Protein AF-A0A356K4F4-F1 (afdb_monomer_lite)

Foldseek 3Di:
DDDDPCVVVVVVVVVVVVVVVVVVVVVVVVVVVQVLLWKWKAKPVGWIWTDRHLAIDTCSVVVVVQAQDWFFKDAQQDTPGIWGWDADPVVSDIWTADPVRDTDDGDAMMMTMDHDKDFGNWDKDADDPVNVVLQCVLVVPDDDPVFWPDKIKTWDPQAQPPDIKIWMWTWGDDDQWTKIWIWIDDPSHIDTPDIDIGSDLQADKYWDWRTWMDSRPPNHIKTWIKIDGPPPLDIDIWIWHDDPHDIDTNDDDDSD

pLDDT: mean 86.45, std 9.53, range [45.06, 97.62]

Secondary structure (DSSP, 8-state):
-----THHHHHHHHHHHHHHHHHHHHHHHHHHHHHHTEEEEEETTTEEEEEETTEEEE-GGGGGGTTTEEEEEEETTEEEEEEEEEEETTTTEEEEE-TTSPEEP-SS-EEEEESS-EEEPPPEEEPPHHHHHHHHHHHT----GGGEEEEEEEEE-SSSSS--EEEEEEEEEETTEEEEEEEEEETTEEEEEEEEEESSGGG-EEEEEEEEEESSSSS--EEEEEEEEGGGS-EEEEEEEEETTEEEESS-----

Structure (mmCIF, N/CA/C/O backbone):
data_AF-A0A356K4F4-F1
#
_entry.id   AF-A0A356K4F4-F1
#
loop_
_atom_site.group_PDB
_atom_site.id
_atom_site.type_symbol
_atom_site.label_atom_id
_atom_site.label_alt_id
_atom_site.label_comp_id
_atom_site.label_asym_id
_atom_site.label_entity_id
_atom_site.label_seq_id
_atom_site.pdbx_PDB_ins_code
_atom_site.Cartn_x
_atom_site.Cartn_y
_atom_site.Cartn_z
_atom_site.occupancy
_atom_site.B_iso_or_equiv
_atom_site.auth_seq_id
_atom_site.auth_comp_id
_atom_site.auth_asym_id
_atom_site.auth_atom_id
_atom_site.pdbx_PDB_model_num
ATOM 1 N N . MET A 1 1 ? 8.637 -37.267 -67.640 1.00 45.06 1 MET A N 1
ATOM 2 C CA . MET A 1 1 ? 9.012 -36.617 -66.366 1.00 45.06 1 MET A CA 1
ATOM 3 C C . MET A 1 1 ? 8.304 -35.275 -66.302 1.00 45.06 1 MET A C 1
ATOM 5 O O . MET A 1 1 ? 8.704 -34.361 -67.013 1.00 45.06 1 MET A O 1
ATOM 9 N N . GLU A 1 2 ? 7.214 -35.174 -65.542 1.00 50.19 2 GLU A N 1
ATOM 10 C CA . GLU A 1 2 ? 6.549 -33.888 -65.304 1.00 50.19 2 GLU A CA 1
ATOM 11 C C . GLU A 1 2 ? 7.479 -32.969 -64.504 1.00 50.19 2 GLU A C 1
ATOM 13 O O . GLU A 1 2 ? 7.968 -33.335 -63.434 1.00 50.19 2 GLU A O 1
ATOM 18 N N . LYS A 1 3 ? 7.746 -31.766 -65.026 1.00 56.78 3 LYS A N 1
ATOM 19 C CA . LYS A 1 3 ? 8.399 -30.699 -64.262 1.00 56.78 3 LYS A CA 1
ATOM 20 C C . LYS A 1 3 ? 7.424 -30.256 -63.171 1.00 56.78 3 LYS A C 1
ATOM 22 O O . LYS A 1 3 ? 6.482 -29.524 -63.466 1.00 56.78 3 LYS A O 1
ATOM 27 N N . LYS A 1 4 ? 7.648 -30.689 -61.926 1.00 60.25 4 LYS A N 1
ATOM 28 C CA . LYS A 1 4 ? 6.954 -30.134 -60.756 1.00 60.25 4 LYS A CA 1
ATOM 29 C C . LYS A 1 4 ? 7.071 -28.607 -60.799 1.00 60.25 4 LYS A C 1
ATOM 31 O O . LYS A 1 4 ? 8.169 -28.054 -60.872 1.00 60.25 4 LYS A O 1
ATOM 36 N N . ASN A 1 5 ? 5.930 -27.926 -60.833 1.00 61.59 5 ASN A N 1
ATOM 37 C CA . ASN A 1 5 ? 5.875 -26.473 -60.874 1.00 61.59 5 ASN A CA 1
ATOM 38 C C . ASN A 1 5 ? 6.096 -25.927 -59.456 1.00 61.59 5 ASN A C 1
ATOM 40 O O . ASN A 1 5 ? 5.153 -25.542 -58.769 1.00 61.59 5 ASN A O 1
ATOM 44 N N . ASN A 1 6 ? 7.360 -25.894 -59.025 1.00 67.62 6 ASN A N 1
ATOM 45 C CA . ASN A 1 6 ? 7.781 -25.454 -57.688 1.00 67.62 6 ASN A CA 1
ATOM 46 C C . ASN A 1 6 ? 7.456 -23.974 -57.400 1.00 67.62 6 ASN A C 1
ATOM 48 O O . ASN A 1 6 ? 7.715 -23.496 -56.301 1.00 67.62 6 ASN A O 1
ATOM 52 N N . LYS A 1 7 ? 6.892 -23.218 -58.359 1.00 74.81 7 LYS A N 1
ATOM 53 C CA . LYS A 1 7 ? 6.464 -21.825 -58.152 1.00 74.81 7 LYS A CA 1
ATOM 54 C C . LYS A 1 7 ? 5.506 -21.693 -56.971 1.00 74.81 7 LYS A C 1
ATOM 56 O O . LYS A 1 7 ? 5.669 -20.774 -56.185 1.00 74.81 7 LYS A O 1
ATOM 61 N N . PHE A 1 8 ? 4.555 -22.616 -56.825 1.00 76.62 8 PHE A N 1
ATOM 62 C CA . PHE A 1 8 ? 3.601 -22.585 -55.714 1.00 76.62 8 PHE A CA 1
ATOM 63 C C . PHE A 1 8 ? 4.295 -22.784 -54.356 1.00 76.62 8 PHE A C 1
ATOM 65 O O . PHE A 1 8 ? 4.073 -22.012 -53.428 1.00 76.62 8 PHE A O 1
ATOM 72 N N . GLU A 1 9 ? 5.201 -23.761 -54.267 1.00 80.38 9 GLU A N 1
ATOM 73 C CA . GLU A 1 9 ? 5.984 -24.062 -53.060 1.00 80.38 9 GLU A CA 1
ATOM 74 C C . GLU A 1 9 ? 6.917 -22.894 -52.693 1.00 80.38 9 GLU A C 1
ATOM 76 O O . GLU A 1 9 ? 6.961 -22.473 -51.539 1.00 80.38 9 GLU A O 1
ATOM 81 N N . VAL A 1 10 ? 7.599 -22.304 -53.682 1.00 81.56 10 VAL A N 1
ATOM 82 C CA . VAL A 1 10 ? 8.468 -21.129 -53.496 1.00 81.56 10 VAL A CA 1
ATOM 83 C C . VAL A 1 10 ? 7.665 -19.905 -53.048 1.00 81.56 10 VAL A C 1
ATOM 85 O O . VAL A 1 10 ? 8.100 -19.190 -52.147 1.00 81.56 10 VAL A O 1
ATOM 88 N N . THR A 1 11 ? 6.481 -19.669 -53.621 1.00 85.88 11 THR A N 1
ATOM 89 C CA . THR A 1 11 ? 5.596 -18.575 -53.193 1.00 85.88 11 THR A CA 1
ATOM 90 C C . THR A 1 11 ?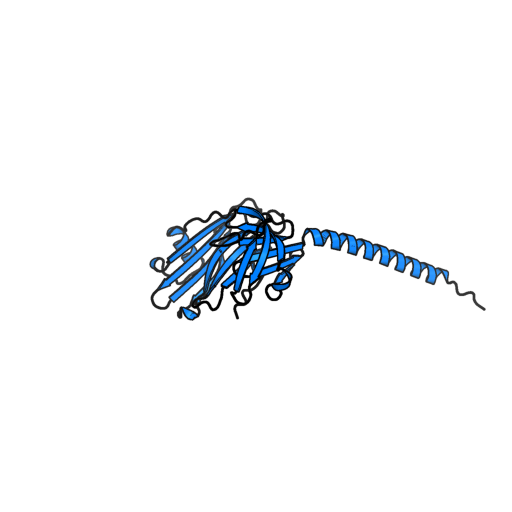 5.113 -18.772 -51.756 1.00 85.88 11 THR A C 1
ATOM 92 O O . THR A 1 11 ? 5.128 -17.812 -50.990 1.00 85.88 11 THR A O 1
ATOM 95 N N . ILE A 1 12 ? 4.754 -19.996 -51.352 1.00 87.25 12 ILE A N 1
ATOM 96 C CA . ILE A 1 12 ? 4.376 -20.294 -49.961 1.00 87.25 12 ILE A CA 1
ATOM 97 C C . ILE A 1 12 ? 5.544 -20.039 -49.008 1.00 87.25 12 ILE A C 1
ATOM 99 O O . ILE A 1 12 ? 5.355 -19.373 -47.993 1.00 87.25 12 ILE A O 1
ATOM 103 N N . ILE A 1 13 ? 6.751 -20.511 -49.336 1.00 89.00 13 ILE A N 1
ATOM 104 C CA . ILE A 1 13 ? 7.949 -20.276 -48.514 1.00 89.00 13 ILE A CA 1
ATOM 105 C C . ILE A 1 13 ? 8.186 -18.771 -48.341 1.00 89.00 13 ILE A C 1
ATOM 107 O O . ILE A 1 13 ? 8.429 -18.310 -47.227 1.00 89.00 13 ILE A O 1
ATOM 111 N N . PHE A 1 14 ? 8.053 -17.993 -49.417 1.00 90.56 14 PHE A N 1
ATOM 112 C CA . PHE A 1 14 ? 8.210 -16.542 -49.356 1.00 90.56 14 PHE A CA 1
ATOM 113 C C . PHE A 1 14 ? 7.144 -15.880 -48.470 1.00 90.56 14 PHE A C 1
ATOM 115 O O . PHE A 1 14 ? 7.480 -15.036 -47.644 1.00 90.56 14 PHE A O 1
ATOM 122 N N . ILE A 1 15 ? 5.876 -16.297 -48.576 1.00 90.81 15 ILE A N 1
ATOM 123 C CA . ILE A 1 15 ? 4.785 -15.800 -47.719 1.00 90.81 15 ILE A CA 1
ATOM 124 C C . ILE A 1 15 ? 5.055 -16.119 -46.246 1.00 90.81 15 ILE A C 1
ATOM 126 O O . ILE A 1 15 ? 4.898 -15.239 -45.403 1.00 90.81 15 ILE A O 1
ATOM 130 N N . VAL A 1 16 ? 5.492 -17.342 -45.929 1.00 92.69 16 VAL A N 1
ATOM 131 C CA . VAL A 1 16 ? 5.808 -17.745 -44.550 1.00 92.69 16 VAL A CA 1
ATOM 132 C C . VAL A 1 16 ? 6.961 -16.911 -43.997 1.00 92.69 16 VAL A C 1
ATOM 134 O O . VAL A 1 16 ? 6.842 -16.387 -42.895 1.00 92.69 16 VAL A O 1
ATOM 137 N N . ILE A 1 17 ? 8.036 -16.716 -44.767 1.00 93.62 17 ILE A N 1
ATOM 138 C CA . ILE A 1 17 ? 9.179 -15.891 -44.346 1.00 93.62 17 ILE A CA 1
ATOM 139 C C . ILE A 1 17 ? 8.742 -14.444 -44.099 1.00 93.62 17 ILE A C 1
ATOM 141 O O . ILE A 1 17 ? 9.053 -13.882 -43.049 1.00 93.62 17 ILE A O 1
ATOM 145 N N . VAL A 1 18 ? 7.991 -13.844 -45.027 1.00 93.69 18 VAL A N 1
ATOM 146 C CA . VAL A 1 18 ? 7.495 -12.468 -44.883 1.00 93.69 18 VAL A CA 1
ATOM 147 C C . VAL A 1 18 ? 6.573 -12.347 -43.667 1.00 93.69 18 VAL A C 1
ATOM 149 O O . VAL A 1 18 ? 6.735 -11.423 -42.872 1.00 93.69 18 VAL A O 1
ATOM 152 N N . PHE A 1 19 ? 5.660 -13.299 -43.463 1.00 94.12 19 PHE A N 1
ATOM 153 C CA . PHE A 1 19 ? 4.786 -13.328 -42.291 1.00 94.12 19 PHE A CA 1
ATOM 154 C C . PHE A 1 19 ? 5.583 -13.464 -40.987 1.00 94.12 19 PHE A C 1
ATOM 156 O O . PHE A 1 19 ? 5.336 -12.714 -40.045 1.00 94.12 19 PHE A O 1
ATOM 163 N N . SER A 1 20 ? 6.582 -14.350 -40.930 1.00 93.75 20 SER A N 1
ATOM 164 C CA . SER A 1 20 ? 7.460 -14.497 -39.764 1.00 93.75 20 SER A CA 1
ATOM 165 C C . SER A 1 20 ? 8.236 -13.215 -39.455 1.00 93.75 20 SER A C 1
ATOM 167 O O . SER A 1 20 ? 8.333 -12.844 -38.287 1.00 93.75 20 SER A O 1
ATOM 169 N N . ILE A 1 21 ? 8.737 -12.505 -40.474 1.00 94.44 21 ILE A N 1
ATOM 170 C CA . ILE A 1 21 ? 9.421 -11.213 -40.296 1.00 94.44 21 ILE A CA 1
ATOM 171 C C . ILE A 1 21 ? 8.454 -10.161 -39.740 1.00 94.44 21 ILE A C 1
ATOM 173 O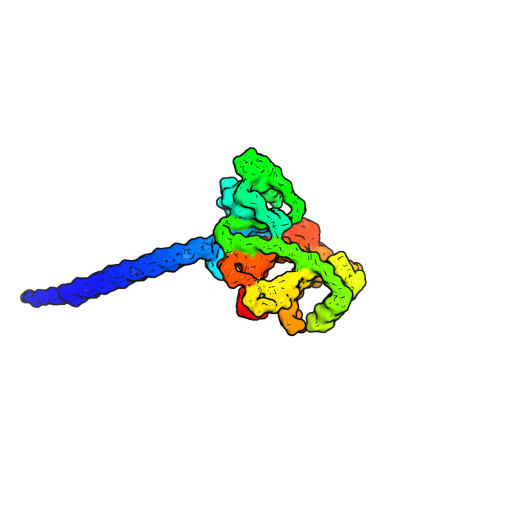 O . ILE A 1 21 ? 8.805 -9.458 -38.794 1.00 94.44 21 ILE A O 1
ATOM 177 N N . ILE A 1 22 ? 7.230 -10.075 -40.276 1.00 93.62 22 ILE A N 1
ATOM 178 C CA . ILE A 1 22 ? 6.201 -9.146 -39.782 1.00 93.62 22 ILE A CA 1
ATOM 179 C C . ILE A 1 22 ? 5.850 -9.462 -38.325 1.00 93.62 22 ILE A C 1
ATOM 181 O O . ILE A 1 22 ? 5.846 -8.562 -37.487 1.00 93.62 22 ILE A O 1
ATOM 185 N N . MET A 1 23 ? 5.606 -10.733 -37.999 1.00 93.06 23 MET A N 1
ATOM 186 C CA . MET A 1 23 ? 5.283 -11.161 -36.636 1.00 93.06 23 MET A CA 1
ATOM 187 C C . MET A 1 23 ? 6.429 -10.889 -35.660 1.00 93.06 23 MET A C 1
ATOM 189 O O . MET A 1 23 ? 6.183 -10.434 -34.545 1.00 93.06 23 MET A O 1
ATOM 193 N N . TYR A 1 24 ? 7.677 -11.111 -36.077 1.00 92.94 24 TYR A N 1
ATOM 194 C CA . TYR A 1 24 ? 8.848 -10.795 -35.263 1.00 92.94 24 TYR A CA 1
ATOM 195 C C . TYR A 1 24 ? 9.009 -9.283 -35.053 1.00 92.94 24 TYR A C 1
ATOM 197 O O . TYR A 1 24 ? 9.253 -8.839 -33.932 1.00 92.94 24 TYR A O 1
ATOM 205 N N . GLY A 1 25 ? 8.798 -8.477 -36.098 1.00 90.62 25 GLY A N 1
ATOM 206 C CA . GLY A 1 25 ? 8.791 -7.017 -35.995 1.00 90.62 25 GLY A CA 1
ATOM 207 C C . GLY A 1 25 ? 7.715 -6.507 -35.032 1.00 90.62 25 GLY A C 1
ATOM 208 O O . GLY A 1 25 ? 8.014 -5.709 -34.145 1.00 90.62 25 GLY A O 1
ATOM 209 N N . LEU A 1 26 ? 6.485 -7.023 -35.142 1.00 90.00 26 LEU A N 1
ATOM 210 C CA . LEU A 1 26 ? 5.397 -6.720 -34.207 1.00 90.00 26 LEU A CA 1
ATOM 211 C C . LEU A 1 26 ? 5.759 -7.124 -32.775 1.00 90.00 26 LEU A C 1
ATOM 213 O O . LEU A 1 26 ? 5.557 -6.335 -31.857 1.00 90.00 26 LEU A O 1
ATOM 217 N N . TYR A 1 27 ? 6.338 -8.311 -32.584 1.00 88.56 27 TYR A N 1
ATOM 218 C CA . TYR A 1 27 ? 6.803 -8.769 -31.276 1.00 88.56 27 TYR A CA 1
ATOM 219 C C . TYR A 1 27 ? 7.829 -7.809 -30.660 1.00 88.56 27 TYR A C 1
ATOM 221 O O . TYR A 1 27 ? 7.699 -7.457 -29.490 1.00 88.56 27 TYR A O 1
ATOM 229 N N . LEU A 1 28 ? 8.814 -7.337 -31.433 1.00 87.38 28 LEU A N 1
ATOM 230 C CA . LEU A 1 28 ? 9.817 -6.388 -30.942 1.00 87.38 28 LEU A CA 1
ATOM 231 C C . LEU A 1 28 ? 9.201 -5.043 -30.539 1.00 87.38 28 LEU A C 1
ATOM 233 O O . LEU A 1 28 ? 9.510 -4.538 -29.460 1.00 87.38 28 LEU A O 1
ATOM 237 N N . VAL A 1 29 ? 8.306 -4.491 -31.366 1.00 85.19 29 VAL A N 1
ATOM 238 C CA . VAL A 1 29 ? 7.601 -3.231 -31.066 1.00 85.19 29 VAL A CA 1
ATOM 239 C C . VAL A 1 29 ? 6.764 -3.369 -29.798 1.00 85.19 29 VAL A C 1
ATOM 241 O O . VAL A 1 29 ? 6.814 -2.513 -28.917 1.00 85.19 29 VAL A O 1
ATOM 244 N N . VAL A 1 30 ? 6.022 -4.470 -29.682 1.00 80.75 30 VAL A N 1
ATOM 245 C CA . VAL A 1 30 ? 5.204 -4.776 -28.508 1.00 80.75 30 VAL A CA 1
ATOM 246 C C . VAL A 1 30 ? 6.081 -4.941 -27.264 1.00 80.75 30 VAL A C 1
ATOM 248 O O . VAL A 1 30 ? 5.756 -4.392 -26.216 1.00 80.75 30 VAL A O 1
ATOM 251 N N . ASN A 1 31 ? 7.214 -5.635 -27.366 1.00 78.12 31 ASN A N 1
ATOM 252 C CA . ASN A 1 31 ? 8.132 -5.839 -26.249 1.00 78.12 31 ASN A CA 1
ATOM 253 C C . ASN A 1 31 ? 8.758 -4.523 -25.756 1.00 78.12 31 ASN A C 1
ATOM 255 O O . ASN A 1 31 ? 8.788 -4.285 -24.551 1.00 78.12 31 ASN A O 1
ATOM 259 N N . GLU A 1 32 ? 9.209 -3.647 -26.658 1.00 77.56 32 GLU A N 1
ATOM 260 C CA . GLU A 1 32 ? 9.708 -2.318 -26.270 1.00 77.56 32 GLU A CA 1
ATOM 261 C C . GLU A 1 32 ? 8.610 -1.433 -25.680 1.00 77.56 32 GLU A C 1
ATOM 263 O O . GLU A 1 32 ? 8.827 -0.755 -24.675 1.00 77.56 32 GLU A O 1
ATOM 268 N N . TYR A 1 33 ? 7.397 -1.500 -26.234 1.00 73.81 33 TYR A N 1
ATOM 269 C CA . TYR A 1 33 ? 6.243 -0.843 -25.632 1.00 73.81 33 TYR A CA 1
ATOM 270 C C . TYR A 1 33 ? 6.025 -1.338 -24.195 1.00 73.81 33 TYR A C 1
ATOM 272 O O . TYR A 1 33 ? 5.913 -0.521 -23.289 1.00 73.81 33 TYR A O 1
ATOM 280 N N . TYR A 1 34 ? 6.046 -2.653 -23.950 1.00 70.31 34 TYR A N 1
ATOM 281 C CA . TYR A 1 34 ? 5.870 -3.216 -22.608 1.00 70.31 34 TYR A CA 1
ATOM 282 C C . TYR A 1 34 ? 7.002 -2.878 -21.635 1.00 70.31 34 TYR A C 1
ATOM 284 O O . TYR A 1 34 ? 6.709 -2.686 -20.457 1.00 70.31 34 TYR A O 1
ATOM 292 N N . LYS A 1 35 ? 8.257 -2.755 -22.090 1.00 69.44 35 LYS A N 1
ATOM 293 C CA . LYS A 1 35 ? 9.374 -2.321 -21.230 1.00 69.44 35 LYS A CA 1
ATOM 294 C C . LYS A 1 35 ? 9.146 -0.934 -20.639 1.00 69.44 35 LYS A C 1
ATOM 296 O O . LYS A 1 35 ? 9.494 -0.710 -19.488 1.00 69.44 35 LYS A O 1
ATOM 301 N N . LYS A 1 36 ? 8.518 -0.023 -21.389 1.00 69.12 36 LYS A N 1
ATOM 302 C CA . LYS A 1 36 ? 8.169 1.314 -20.885 1.00 69.12 36 LYS A CA 1
ATOM 303 C C . LYS A 1 36 ? 7.163 1.272 -19.726 1.00 69.12 36 LYS A C 1
ATOM 305 O O . LYS A 1 36 ? 7.163 2.172 -18.896 1.00 69.12 36 LYS A O 1
ATOM 310 N N . TYR A 1 37 ? 6.327 0.237 -19.669 1.00 71.00 37 TYR A N 1
ATOM 311 C CA . TYR A 1 37 ? 5.343 0.020 -18.602 1.00 71.00 37 TYR A CA 1
ATOM 312 C C . TYR A 1 37 ? 5.784 -1.062 -17.615 1.00 71.00 37 TYR A C 1
ATOM 314 O O . TYR A 1 37 ? 4.950 -1.589 -16.877 1.00 71.00 37 TYR A O 1
ATOM 322 N N . ALA A 1 38 ? 7.061 -1.446 -17.645 1.00 80.19 38 ALA A N 1
ATOM 323 C CA . ALA A 1 38 ? 7.624 -2.328 -16.648 1.00 80.19 38 ALA A CA 1
ATOM 324 C C . ALA A 1 38 ? 8.129 -1.486 -15.477 1.00 80.19 38 ALA A C 1
ATOM 326 O O . ALA A 1 38 ? 8.881 -0.533 -15.684 1.00 80.19 38 ALA A O 1
ATOM 327 N N . PHE A 1 39 ? 7.724 -1.837 -14.264 1.00 84.75 39 PHE A N 1
ATOM 328 C CA . PHE A 1 39 ? 8.264 -1.228 -13.059 1.00 84.75 39 PHE A CA 1
ATOM 329 C C . PHE A 1 39 ? 8.454 -2.261 -11.964 1.00 84.75 39 PHE A C 1
ATOM 331 O O . PHE A 1 39 ? 7.739 -3.262 -11.882 1.00 84.75 39 PHE A O 1
ATOM 338 N N . THR A 1 40 ? 9.425 -1.973 -11.112 1.00 88.88 40 THR A N 1
ATOM 339 C CA . THR A 1 40 ? 9.639 -2.681 -9.857 1.00 88.88 40 THR A CA 1
ATOM 340 C C . THR A 1 40 ? 9.242 -1.729 -8.748 1.00 88.88 40 THR A C 1
ATOM 342 O O . THR A 1 40 ? 9.717 -0.597 -8.740 1.00 88.88 40 THR A O 1
ATOM 345 N N . LEU A 1 41 ? 8.389 -2.166 -7.830 1.00 89.19 41 LEU A N 1
ATOM 346 C CA . LEU A 1 41 ? 8.008 -1.419 -6.638 1.00 89.19 41 LEU A CA 1
ATOM 347 C C . LEU A 1 41 ? 8.414 -2.227 -5.410 1.00 89.19 41 LEU A C 1
ATOM 349 O O . LEU A 1 41 ? 8.009 -3.377 -5.265 1.00 89.19 41 LEU A O 1
ATOM 353 N N . ILE A 1 42 ? 9.204 -1.623 -4.533 1.00 89.38 42 ILE A N 1
ATOM 354 C CA . ILE A 1 42 ? 9.657 -2.231 -3.287 1.00 89.38 42 ILE A CA 1
ATOM 355 C C . ILE A 1 42 ? 9.177 -1.364 -2.139 1.00 89.38 42 ILE A C 1
ATOM 357 O O . ILE A 1 42 ? 9.481 -0.177 -2.113 1.00 89.38 42 ILE A O 1
ATOM 361 N N . THR A 1 43 ? 8.442 -1.932 -1.194 1.00 86.38 43 THR A N 1
ATOM 362 C CA . THR A 1 43 ? 7.838 -1.179 -0.091 1.00 86.38 43 THR A CA 1
ATOM 363 C C . THR A 1 43 ? 8.251 -1.757 1.260 1.00 86.38 43 THR A C 1
ATOM 365 O O . THR A 1 43 ? 8.633 -2.926 1.368 1.00 86.38 43 THR A O 1
ATOM 368 N N . SER A 1 44 ? 8.180 -0.922 2.298 1.00 77.25 44 SER A N 1
ATOM 369 C CA . SER A 1 44 ? 8.357 -1.328 3.699 1.00 77.25 44 SER A CA 1
ATOM 370 C C . SER A 1 44 ? 7.011 -1.420 4.408 1.00 77.25 44 SER A C 1
ATOM 372 O O . SER A 1 44 ? 6.237 -0.467 4.284 1.00 77.25 44 SER A O 1
ATOM 374 N N . PRO A 1 45 ? 6.694 -2.513 5.128 1.00 74.06 45 PRO A N 1
ATOM 375 C CA . PRO A 1 45 ? 7.431 -3.781 5.267 1.00 74.06 45 PRO A CA 1
ATOM 376 C C . PRO A 1 45 ? 7.533 -4.572 3.949 1.00 74.06 45 PRO A C 1
ATOM 378 O O . PRO A 1 45 ? 6.705 -4.387 3.057 1.00 74.06 45 PRO A O 1
ATOM 381 N N . LEU A 1 46 ? 8.559 -5.434 3.846 1.00 78.56 46 LEU A N 1
ATOM 382 C CA . LEU A 1 46 ? 9.024 -6.106 2.619 1.00 78.56 46 LEU A CA 1
ATOM 383 C C . LEU A 1 46 ? 7.878 -6.588 1.717 1.00 78.56 46 LEU A C 1
ATOM 385 O O . LEU A 1 46 ? 7.235 -7.603 1.968 1.00 78.56 46 LEU A O 1
ATOM 389 N N . THR A 1 47 ? 7.676 -5.868 0.619 1.00 86.81 47 THR A N 1
ATOM 390 C CA . THR A 1 47 ? 6.878 -6.308 -0.525 1.00 86.81 47 THR A CA 1
ATOM 391 C C . THR A 1 47 ? 7.588 -5.858 -1.789 1.00 86.81 47 THR A C 1
ATOM 393 O O . THR A 1 47 ? 7.964 -4.694 -1.899 1.00 86.81 47 THR A O 1
ATOM 396 N N . ILE A 1 48 ? 7.811 -6.782 -2.722 1.00 89.06 48 ILE A N 1
ATOM 397 C CA . ILE A 1 48 ? 8.436 -6.502 -4.017 1.00 89.06 48 ILE A CA 1
ATOM 398 C C . ILE A 1 48 ? 7.451 -6.894 -5.103 1.00 89.06 48 ILE A C 1
ATOM 400 O O . ILE A 1 48 ? 7.091 -8.063 -5.214 1.00 89.06 48 ILE A O 1
ATOM 404 N N . LEU A 1 49 ? 7.035 -5.931 -5.915 1.00 89.25 49 LEU A N 1
ATOM 405 C CA . LEU A 1 49 ? 6.145 -6.145 -7.045 1.00 89.25 49 LEU A CA 1
ATOM 406 C C . LEU A 1 49 ? 6.892 -5.840 -8.336 1.00 89.25 49 LEU A C 1
ATOM 408 O O . LEU A 1 49 ? 7.377 -4.729 -8.527 1.00 89.25 49 LEU A O 1
ATOM 412 N N . GLU A 1 50 ? 6.946 -6.818 -9.233 1.00 88.94 50 GLU A N 1
ATOM 413 C CA . GLU A 1 50 ? 7.300 -6.580 -10.629 1.00 88.94 50 GLU A CA 1
ATOM 414 C C . GLU A 1 50 ? 6.023 -6.488 -11.443 1.00 88.94 50 GLU A C 1
ATOM 416 O O . GLU A 1 50 ? 5.270 -7.457 -11.557 1.00 88.94 50 GLU A O 1
ATOM 421 N N . CYS A 1 51 ? 5.794 -5.332 -12.040 1.00 83.88 51 CYS A N 1
ATOM 422 C CA . CYS A 1 51 ? 4.633 -5.085 -12.863 1.00 83.88 51 CYS A CA 1
ATOM 423 C C . CYS A 1 51 ? 5.049 -4.879 -14.310 1.00 83.88 51 CYS A C 1
ATOM 425 O O . CYS A 1 51 ? 6.017 -4.184 -14.600 1.00 83.88 51 CYS A O 1
ATOM 427 N N . LYS A 1 52 ? 4.301 -5.480 -15.232 1.00 81.38 52 LYS A N 1
ATOM 428 C CA . LYS A 1 52 ? 4.369 -5.230 -16.671 1.00 81.38 52 LYS A CA 1
ATOM 429 C C . LYS A 1 52 ? 3.000 -4.758 -17.106 1.00 81.38 52 LYS A C 1
ATOM 431 O O . LYS A 1 52 ? 2.089 -5.562 -17.324 1.00 81.38 52 LYS A O 1
ATOM 436 N N . LYS A 1 53 ? 2.847 -3.440 -17.240 1.00 77.19 53 LYS A N 1
ATOM 437 C CA . LYS A 1 53 ? 1.532 -2.820 -17.408 1.00 77.19 53 LYS A CA 1
ATOM 438 C C . LYS A 1 53 ? 0.627 -3.295 -16.257 1.00 77.19 53 LYS A C 1
ATOM 440 O O . LYS A 1 53 ? 1.055 -3.378 -15.115 1.00 77.19 53 LYS A O 1
ATOM 445 N N . TRP A 1 54 ? -0.610 -3.668 -16.549 1.00 72.50 54 TRP A N 1
ATOM 446 C CA . TRP A 1 54 ? -1.608 -4.031 -15.547 1.00 72.50 54 TRP A CA 1
ATOM 447 C C . TRP A 1 54 ? -1.343 -5.345 -14.804 1.00 72.50 54 TRP A C 1
ATOM 449 O O . TRP A 1 54 ? -2.157 -5.699 -13.947 1.00 72.50 54 TRP A O 1
ATOM 459 N N . ASP A 1 55 ? -0.322 -6.105 -15.180 1.00 79.75 55 ASP A N 1
ATOM 460 C CA . ASP A 1 55 ? -0.048 -7.411 -14.599 1.00 79.75 55 ASP A CA 1
ATOM 461 C C . ASP A 1 55 ? 1.136 -7.310 -13.646 1.00 79.75 55 ASP A C 1
ATOM 463 O O . ASP A 1 55 ? 2.222 -6.911 -14.059 1.00 79.75 55 ASP A O 1
ATOM 467 N N . CYS A 1 56 ? 0.909 -7.632 -12.379 1.00 84.06 56 CYS A N 1
ATOM 468 C CA . CYS A 1 56 ? 1.885 -7.492 -11.311 1.00 84.06 56 CYS A CA 1
ATOM 469 C C . CYS A 1 56 ? 2.101 -8.837 -10.644 1.00 84.06 56 CYS A C 1
ATOM 471 O O . CYS A 1 56 ? 1.152 -9.546 -10.322 1.00 84.06 56 CYS A O 1
ATOM 473 N N . THR A 1 57 ? 3.363 -9.174 -10.428 1.00 87.50 57 THR A N 1
ATOM 474 C CA . THR A 1 57 ? 3.782 -10.408 -9.779 1.00 87.50 57 THR A CA 1
ATOM 475 C C . THR A 1 57 ? 4.509 -10.071 -8.489 1.00 87.50 57 THR A C 1
ATOM 477 O O . THR A 1 57 ? 5.424 -9.248 -8.486 1.00 87.50 57 THR A O 1
ATOM 480 N N . ASP A 1 58 ? 4.130 -10.741 -7.404 1.00 87.75 58 ASP A N 1
ATOM 481 C CA . ASP A 1 58 ? 4.855 -10.664 -6.140 1.00 87.75 58 ASP A CA 1
ATOM 482 C C . ASP A 1 58 ? 6.185 -11.430 -6.241 1.00 87.75 58 ASP A C 1
ATOM 484 O O . ASP A 1 58 ? 6.228 -12.631 -6.529 1.00 87.75 58 ASP A O 1
ATOM 488 N N . LYS A 1 59 ? 7.283 -10.704 -6.032 1.00 89.88 59 LYS A N 1
ATOM 489 C CA . LYS A 1 59 ? 8.676 -11.159 -6.086 1.00 89.88 59 LYS A CA 1
ATOM 490 C C . LYS A 1 59 ? 9.381 -11.077 -4.738 1.00 89.88 59 LYS A C 1
ATOM 492 O O . LYS A 1 59 ? 10.595 -11.251 -4.665 1.00 89.88 59 LYS A O 1
ATOM 497 N N . THR A 1 60 ? 8.630 -10.891 -3.658 1.00 86.81 60 THR A N 1
ATOM 498 C CA . THR A 1 60 ? 9.147 -10.759 -2.290 1.00 86.81 60 THR A CA 1
ATOM 499 C C . THR A 1 60 ? 10.055 -11.924 -1.883 1.00 86.81 60 THR A C 1
ATOM 501 O O . THR A 1 60 ? 11.105 -11.721 -1.275 1.00 86.81 60 THR A O 1
ATOM 504 N N . SER A 1 61 ? 9.711 -13.152 -2.286 1.00 85.44 61 SER A N 1
ATOM 505 C CA . SER A 1 61 ? 10.527 -14.351 -2.016 1.00 85.44 61 SER A CA 1
ATOM 506 C C . SER A 1 61 ? 11.910 -14.345 -2.689 1.00 85.44 61 SER A C 1
ATOM 508 O O . SER A 1 61 ? 12.798 -15.094 -2.284 1.00 85.44 61 SER A O 1
ATOM 510 N N . GLU A 1 62 ? 12.116 -13.488 -3.690 1.00 88.19 62 GLU A N 1
ATOM 511 C CA . GLU A 1 62 ? 13.349 -13.358 -4.466 1.00 88.19 62 GLU A CA 1
ATOM 512 C C . GLU A 1 62 ? 14.149 -12.096 -4.080 1.00 88.19 62 GLU A C 1
ATOM 514 O O . GLU A 1 62 ? 14.982 -11.636 -4.861 1.00 88.19 62 GLU A O 1
ATOM 519 N N . VAL A 1 63 ? 13.928 -11.537 -2.878 1.00 87.12 63 VAL A N 1
ATOM 520 C CA . VAL A 1 63 ? 14.525 -10.269 -2.396 1.00 87.12 63 VAL A CA 1
ATOM 521 C C . VAL A 1 63 ? 16.039 -10.152 -2.608 1.00 87.12 63 VAL A C 1
ATOM 523 O O . VAL A 1 63 ? 16.535 -9.080 -2.951 1.00 87.12 63 VAL A O 1
ATOM 526 N N . SER A 1 64 ? 16.788 -11.253 -2.510 1.00 87.38 64 SER A N 1
ATOM 527 C CA . SER A 1 64 ? 18.240 -11.260 -2.734 1.00 87.38 64 SER A CA 1
ATOM 528 C C . SER A 1 64 ? 18.649 -10.796 -4.137 1.00 87.38 64 SER A C 1
ATOM 530 O O . SER A 1 64 ? 19.738 -10.249 -4.298 1.00 87.38 64 SER A O 1
ATOM 532 N N . LYS A 1 65 ? 17.781 -10.948 -5.149 1.00 90.12 65 LYS A N 1
ATOM 533 C CA . LYS A 1 65 ? 18.012 -10.448 -6.516 1.00 90.12 65 LYS A CA 1
ATOM 534 C C . LYS A 1 65 ? 17.943 -8.926 -6.621 1.00 90.12 65 LYS A C 1
ATOM 536 O O . LYS A 1 65 ? 18.385 -8.376 -7.634 1.00 90.12 65 LYS A O 1
ATOM 541 N N . TYR A 1 66 ? 17.366 -8.264 -5.623 1.00 90.19 66 TYR A N 1
ATOM 542 C CA . TYR A 1 66 ? 17.171 -6.817 -5.585 1.00 90.19 66 TYR A CA 1
ATOM 543 C C . TYR A 1 66 ? 18.208 -6.108 -4.705 1.00 90.19 66 TYR A C 1
ATOM 545 O O . TYR A 1 66 ? 18.354 -4.894 -4.831 1.00 90.19 66 TYR A O 1
ATOM 553 N N . ASN A 1 67 ? 18.967 -6.852 -3.890 1.00 91.19 67 ASN A N 1
ATOM 554 C CA . ASN A 1 67 ? 20.055 -6.323 -3.067 1.00 91.19 67 ASN A CA 1
ATOM 555 C C . ASN A 1 67 ? 21.192 -5.728 -3.912 1.00 91.19 67 ASN A C 1
ATOM 557 O O . ASN A 1 67 ? 21.534 -6.245 -4.977 1.00 91.19 67 ASN A O 1
ATOM 561 N N . ASN A 1 68 ? 21.827 -4.685 -3.375 1.00 89.94 68 ASN A N 1
ATOM 562 C CA . ASN A 1 68 ? 22.972 -3.971 -3.949 1.00 89.94 68 ASN A CA 1
ATOM 563 C C . ASN A 1 68 ? 22.700 -3.377 -5.341 1.00 89.94 68 ASN A C 1
ATOM 565 O O . ASN A 1 68 ? 23.605 -3.256 -6.165 1.00 89.94 68 ASN A O 1
ATOM 569 N N . LYS A 1 69 ? 21.440 -3.026 -5.605 1.00 92.12 69 LYS A N 1
ATOM 570 C CA . LYS A 1 69 ? 21.011 -2.298 -6.800 1.00 92.12 69 LYS A CA 1
ATOM 571 C C . LYS A 1 69 ? 20.489 -0.922 -6.412 1.00 92.12 69 LYS A C 1
ATOM 573 O O . LYS A 1 69 ? 19.983 -0.737 -5.303 1.00 92.12 69 LYS A O 1
ATOM 578 N N . GLU A 1 70 ? 20.608 0.013 -7.345 1.00 91.94 70 GLU A N 1
ATOM 579 C CA . GLU A 1 70 ? 20.113 1.377 -7.197 1.00 91.94 70 GLU A CA 1
ATOM 580 C C . GLU A 1 70 ? 18.655 1.485 -7.642 1.00 91.94 70 GLU A C 1
ATOM 582 O O . GLU A 1 70 ? 18.292 1.032 -8.729 1.00 91.94 70 GLU A O 1
ATOM 587 N N . TYR A 1 71 ? 17.843 2.162 -6.836 1.00 91.81 71 TYR A N 1
ATOM 588 C CA . TYR A 1 71 ? 16.452 2.468 -7.155 1.00 91.81 71 TYR A CA 1
ATOM 589 C C . TYR A 1 71 ? 16.147 3.923 -6.825 1.00 91.81 71 TYR A C 1
ATOM 591 O O . TYR A 1 71 ? 16.710 4.489 -5.883 1.00 91.81 71 TYR A O 1
ATOM 599 N N . ASN A 1 72 ? 15.212 4.524 -7.561 1.00 90.50 72 ASN A N 1
ATOM 600 C CA . ASN A 1 72 ? 14.619 5.784 -7.125 1.00 90.50 72 ASN A CA 1
ATOM 601 C C . ASN A 1 72 ? 13.929 5.537 -5.786 1.00 90.50 72 ASN A C 1
ATOM 603 O O . ASN A 1 72 ? 13.264 4.519 -5.611 1.00 90.50 72 ASN A O 1
ATOM 607 N N . THR A 1 73 ? 14.118 6.434 -4.831 1.00 88.50 73 THR A N 1
ATOM 608 C CA . THR A 1 73 ? 13.716 6.209 -3.447 1.00 88.50 73 THR A CA 1
ATOM 609 C C . THR A 1 73 ? 12.873 7.366 -2.971 1.00 88.50 73 THR A C 1
ATOM 611 O O . THR A 1 73 ? 13.279 8.524 -3.054 1.00 88.50 73 THR A O 1
ATOM 614 N N . ASN A 1 74 ? 11.717 7.034 -2.419 1.00 85.62 74 ASN A N 1
ATOM 615 C CA . ASN A 1 74 ? 10.878 7.978 -1.722 1.00 85.62 74 ASN A CA 1
ATOM 616 C C . ASN A 1 74 ? 10.747 7.547 -0.264 1.00 85.62 74 ASN A C 1
ATOM 618 O O . ASN A 1 74 ? 10.429 6.391 0.027 1.00 85.62 74 ASN A O 1
ATOM 622 N N . ILE A 1 75 ? 11.014 8.481 0.641 1.00 80.88 75 ILE A N 1
ATOM 623 C CA . ILE A 1 75 ? 10.900 8.277 2.081 1.00 80.88 75 ILE A CA 1
ATOM 624 C C . ILE A 1 75 ? 9.916 9.309 2.607 1.00 80.88 75 ILE A C 1
ATOM 626 O O . ILE A 1 75 ? 10.099 10.507 2.383 1.00 80.88 75 ILE A O 1
ATOM 630 N N . ASP A 1 76 ? 8.876 8.839 3.296 1.00 72.12 76 ASP A N 1
ATOM 631 C CA . ASP A 1 76 ? 7.863 9.690 3.927 1.00 72.12 76 ASP A CA 1
ATOM 632 C C . ASP A 1 76 ? 7.279 10.752 2.964 1.00 72.12 76 ASP A C 1
ATOM 634 O O . ASP A 1 76 ? 7.126 11.928 3.303 1.00 72.12 76 ASP A O 1
ATOM 638 N N . GLY A 1 77 ? 7.004 10.348 1.718 1.00 70.44 77 GLY A N 1
ATOM 639 C CA . GLY A 1 77 ? 6.427 11.199 0.674 1.00 70.44 77 GLY A CA 1
ATOM 640 C C . GLY A 1 77 ? 7.430 12.084 -0.075 1.00 70.44 77 GLY A C 1
ATOM 641 O O . GLY A 1 77 ? 7.039 12.769 -1.021 1.00 70.44 77 GLY A O 1
ATOM 642 N N . LYS A 1 78 ? 8.721 12.069 0.283 1.00 77.12 78 LYS A N 1
ATOM 643 C CA . LYS A 1 78 ? 9.766 12.880 -0.362 1.00 77.12 78 LYS A CA 1
ATOM 644 C C . LYS A 1 78 ? 10.667 12.032 -1.247 1.00 77.12 78 LYS A C 1
ATOM 646 O O . LYS A 1 78 ? 11.260 11.064 -0.782 1.00 77.12 78 LYS A O 1
ATOM 651 N N . ASP A 1 79 ? 10.811 12.442 -2.505 1.00 83.88 79 ASP A N 1
ATOM 652 C CA . ASP A 1 79 ? 11.814 11.878 -3.408 1.00 83.88 79 ASP A CA 1
ATOM 653 C C . ASP A 1 79 ? 13.213 12.324 -2.963 1.00 83.88 79 ASP A C 1
ATOM 655 O O . ASP A 1 79 ? 13.498 13.521 -2.864 1.00 83.88 79 ASP A O 1
ATOM 659 N N . ILE A 1 80 ? 14.069 11.350 -2.664 1.00 87.50 80 ILE A N 1
ATOM 660 C CA . ILE A 1 80 ? 15.457 11.559 -2.241 1.00 87.50 80 ILE A CA 1
ATOM 661 C C . ILE A 1 80 ? 16.460 11.049 -3.287 1.00 87.50 80 ILE A C 1
ATOM 663 O O . ILE A 1 80 ? 17.650 10.916 -3.001 1.00 87.50 80 ILE A O 1
ATOM 667 N N . GLY A 1 81 ? 15.993 10.768 -4.506 1.00 88.12 81 GLY A N 1
ATOM 668 C CA . GLY A 1 81 ? 16.815 10.330 -5.624 1.00 88.12 81 GLY A CA 1
ATOM 669 C C . GLY A 1 81 ? 17.154 8.841 -5.590 1.00 88.12 81 GLY A C 1
ATOM 670 O O . GLY A 1 81 ? 16.433 8.018 -5.021 1.00 88.12 81 GLY A O 1
ATOM 671 N N . LYS A 1 82 ? 18.252 8.480 -6.258 1.00 92.00 82 LYS A N 1
ATOM 672 C CA . LYS A 1 82 ? 18.693 7.089 -6.394 1.00 92.00 82 LYS A CA 1
ATOM 673 C C . LYS A 1 82 ? 19.521 6.655 -5.197 1.00 92.00 82 LYS A C 1
ATOM 675 O O . LYS A 1 82 ? 20.492 7.324 -4.857 1.00 92.00 82 LYS A O 1
ATOM 680 N N . ASN A 1 83 ? 19.145 5.530 -4.599 1.00 93.56 83 ASN A N 1
ATOM 681 C CA . ASN A 1 83 ? 19.836 4.955 -3.453 1.00 93.56 83 ASN A CA 1
ATOM 682 C C . ASN A 1 83 ? 19.945 3.438 -3.604 1.00 93.56 83 ASN A C 1
ATOM 684 O O . ASN A 1 83 ? 19.112 2.799 -4.258 1.00 93.56 83 ASN A O 1
ATOM 688 N N . THR A 1 84 ? 20.973 2.867 -2.986 1.00 93.50 84 THR A N 1
ATOM 689 C CA . THR A 1 84 ? 21.219 1.426 -2.987 1.00 93.50 84 THR A CA 1
ATOM 690 C C . THR A 1 84 ? 20.465 0.768 -1.845 1.00 93.50 84 THR A C 1
ATOM 692 O O . THR A 1 84 ? 20.481 1.252 -0.716 1.00 93.50 84 THR A O 1
ATOM 695 N N . MET A 1 85 ? 19.822 -0.361 -2.127 1.00 90.88 85 MET A N 1
ATOM 696 C CA . MET A 1 85 ? 19.112 -1.151 -1.123 1.00 90.88 85 MET A CA 1
ATOM 697 C C . MET A 1 85 ? 19.897 -2.398 -0.720 1.00 90.88 85 MET A C 1
ATOM 699 O O . MET A 1 85 ? 20.431 -3.108 -1.572 1.00 90.88 85 MET A O 1
ATOM 703 N N . TYR A 1 86 ? 19.844 -2.745 0.563 1.00 90.31 86 TYR A N 1
ATOM 704 C CA . TYR A 1 86 ? 20.205 -4.065 1.067 1.00 90.31 86 TYR A CA 1
ATOM 705 C C . TYR A 1 86 ? 19.157 -4.579 2.059 1.00 90.31 86 TYR A C 1
ATOM 707 O O . TYR A 1 86 ? 18.866 -3.923 3.054 1.00 90.31 86 TYR A O 1
ATOM 715 N N . TYR A 1 87 ? 18.598 -5.761 1.811 1.00 88.88 87 TYR A N 1
ATOM 716 C CA . TYR A 1 87 ? 17.748 -6.471 2.762 1.00 88.88 87 TYR A CA 1
ATOM 717 C C . TYR A 1 87 ? 18.550 -7.525 3.527 1.00 88.88 87 TYR A C 1
ATOM 719 O O . TYR A 1 87 ? 19.109 -8.451 2.928 1.00 88.88 87 TYR A O 1
ATOM 727 N N . ASP A 1 88 ? 18.558 -7.405 4.853 1.00 86.00 88 ASP A N 1
ATOM 728 C CA . ASP A 1 88 ? 19.078 -8.414 5.770 1.00 86.00 88 ASP A CA 1
ATOM 729 C C . ASP A 1 88 ? 17.947 -9.384 6.140 1.00 86.00 88 ASP A C 1
ATOM 731 O O . ASP A 1 88 ? 17.021 -9.034 6.874 1.00 86.00 88 ASP A O 1
ATOM 735 N N . SER A 1 89 ? 18.030 -10.621 5.646 1.00 82.06 89 SER A N 1
ATOM 736 C CA . SER A 1 89 ? 17.035 -11.663 5.919 1.00 82.06 89 SER A CA 1
ATOM 737 C C . SER A 1 89 ? 17.044 -12.165 7.362 1.00 82.06 89 SER A C 1
ATOM 739 O O . SER A 1 89 ? 16.029 -12.680 7.825 1.00 82.06 89 SER A O 1
ATOM 741 N N . PHE A 1 90 ? 18.173 -12.051 8.069 1.00 81.12 90 PHE A N 1
ATOM 742 C CA . PHE A 1 90 ? 18.279 -12.454 9.470 1.00 81.12 90 PHE A CA 1
ATOM 743 C C . PHE A 1 90 ? 17.587 -11.432 10.374 1.00 81.12 90 PHE A C 1
ATOM 745 O O . PHE A 1 90 ? 16.831 -11.804 11.267 1.00 81.12 90 PHE A O 1
ATOM 752 N N . GLN A 1 91 ? 17.793 -10.142 10.098 1.00 80.88 91 GLN A N 1
ATOM 753 C CA . GLN A 1 91 ? 17.159 -9.052 10.847 1.00 80.88 91 GLN A CA 1
ATOM 754 C C . GLN A 1 91 ? 15.777 -8.662 10.310 1.00 80.88 91 GLN A C 1
ATOM 756 O O . GLN A 1 91 ? 15.085 -7.866 10.941 1.00 80.88 91 GLN A O 1
ATOM 761 N N . LYS A 1 92 ? 15.383 -9.203 9.150 1.00 78.62 92 LYS A N 1
ATOM 762 C CA . LYS A 1 92 ? 14.169 -8.860 8.396 1.00 78.62 92 LYS A CA 1
ATOM 763 C C . LYS A 1 92 ? 14.030 -7.352 8.141 1.00 78.62 92 LYS A C 1
ATOM 765 O O . LYS A 1 92 ? 12.939 -6.795 8.254 1.00 78.62 92 LYS A O 1
ATOM 770 N N . ARG A 1 93 ? 15.134 -6.675 7.809 1.00 80.69 93 ARG A N 1
ATOM 771 C CA . ARG A 1 93 ? 15.198 -5.206 7.688 1.00 80.69 93 ARG A CA 1
ATOM 772 C C . ARG A 1 93 ? 15.856 -4.758 6.395 1.00 80.69 93 ARG A C 1
ATOM 774 O O . ARG A 1 93 ? 16.790 -5.393 5.911 1.00 80.69 93 ARG A O 1
ATOM 781 N N . PHE A 1 94 ? 15.384 -3.628 5.878 1.00 84.56 94 PHE A N 1
ATOM 782 C CA . PHE A 1 94 ? 16.045 -2.920 4.794 1.00 84.56 94 PHE A CA 1
ATOM 783 C C . PHE A 1 94 ? 17.035 -1.891 5.323 1.00 84.56 94 PHE A C 1
ATOM 785 O O . PHE A 1 94 ? 16.804 -1.219 6.326 1.00 84.56 94 PHE A O 1
ATOM 792 N N . TYR A 1 95 ? 18.114 -1.745 4.573 1.00 88.56 95 TYR A N 1
ATOM 793 C CA . TYR A 1 95 ? 19.090 -0.686 4.692 1.00 88.56 95 TYR A CA 1
ATOM 794 C C . TYR A 1 95 ? 19.145 0.039 3.357 1.00 88.56 95 TYR A C 1
ATOM 796 O O . TYR A 1 95 ? 19.226 -0.590 2.300 1.00 88.56 95 TYR A O 1
ATOM 804 N N . ILE A 1 96 ? 19.078 1.362 3.421 1.00 90.69 96 ILE A N 1
ATOM 805 C CA . ILE A 1 96 ? 19.164 2.242 2.261 1.00 90.69 96 ILE A CA 1
ATOM 806 C C . ILE A 1 96 ? 20.469 3.020 2.391 1.00 90.69 96 ILE A C 1
ATOM 808 O O . ILE A 1 96 ? 20.766 3.538 3.471 1.00 90.69 96 ILE A O 1
ATOM 812 N N . PHE A 1 97 ? 21.238 3.088 1.312 1.00 92.62 97 PHE A N 1
ATOM 813 C CA . PHE A 1 97 ? 22.528 3.765 1.261 1.00 92.62 97 PHE A CA 1
ATOM 814 C C . PHE A 1 97 ? 22.544 4.817 0.157 1.00 92.62 97 PHE A C 1
ATOM 816 O O . PHE A 1 97 ? 22.091 4.551 -0.959 1.00 92.62 97 PHE A O 1
ATOM 823 N N . ASP A 1 98 ? 23.071 5.999 0.470 1.00 91.69 98 ASP A N 1
ATOM 824 C CA . ASP A 1 98 ? 23.308 7.040 -0.528 1.00 91.69 98 ASP A CA 1
ATOM 825 C C . ASP A 1 98 ? 24.485 6.682 -1.460 1.00 91.69 98 ASP A C 1
ATOM 827 O O . ASP A 1 98 ? 25.172 5.676 -1.287 1.00 91.69 98 ASP A O 1
ATOM 831 N N . TYR A 1 99 ? 24.758 7.538 -2.446 1.00 88.19 99 TYR A N 1
ATOM 832 C CA . TYR A 1 99 ? 25.871 7.372 -3.396 1.00 88.19 99 TYR A CA 1
ATOM 833 C C . TYR A 1 99 ? 27.280 7.403 -2.762 1.00 88.19 99 TYR A C 1
ATOM 835 O O . TYR A 1 99 ? 28.272 7.211 -3.465 1.00 88.19 99 TYR A O 1
ATOM 843 N N . LYS A 1 100 ? 27.389 7.717 -1.465 1.00 90.56 100 LYS A N 1
ATOM 844 C CA . LYS A 1 100 ? 28.627 7.729 -0.671 1.00 90.56 100 LYS A CA 1
ATOM 845 C C . LYS A 1 100 ? 28.661 6.585 0.348 1.00 90.56 100 LYS A C 1
ATOM 847 O O . LYS A 1 100 ? 29.484 6.631 1.260 1.00 90.56 100 LYS A O 1
ATOM 852 N N . ASP A 1 101 ? 27.764 5.608 0.225 1.00 87.62 101 ASP A N 1
ATOM 853 C CA . ASP A 1 101 ? 27.596 4.480 1.143 1.00 87.62 101 ASP A CA 1
ATOM 854 C C . ASP A 1 101 ? 27.198 4.881 2.579 1.00 87.62 101 ASP A C 1
ATOM 856 O O . ASP A 1 101 ? 27.359 4.104 3.526 1.00 87.62 101 ASP A O 1
ATOM 860 N N . ASN A 1 102 ? 26.632 6.077 2.777 1.00 90.50 102 ASN A N 1
ATOM 861 C CA . ASN A 1 102 ? 26.067 6.449 4.072 1.00 90.50 102 ASN A CA 1
ATOM 862 C C . ASN A 1 102 ? 24.672 5.851 4.222 1.00 90.50 102 ASN A C 1
ATOM 864 O O . ASN A 1 102 ? 23.820 5.989 3.345 1.00 90.50 102 ASN A O 1
ATOM 868 N N . SER A 1 103 ? 24.410 5.246 5.379 1.00 89.31 103 SER A N 1
ATOM 869 C CA . SER A 1 103 ? 23.080 4.733 5.699 1.00 89.31 103 SER A CA 1
ATOM 870 C C . SER A 1 103 ? 22.074 5.873 5.886 1.00 89.31 103 SER A C 1
ATOM 872 O O . SER A 1 103 ? 22.276 6.779 6.700 1.00 89.31 103 SER A O 1
ATOM 874 N N . ILE A 1 104 ? 20.959 5.785 5.165 1.00 88.19 104 ILE A N 1
ATOM 875 C CA . ILE A 1 104 ? 19.808 6.673 5.292 1.00 88.19 104 ILE A CA 1
ATOM 876 C C . ILE A 1 104 ? 18.830 6.060 6.291 1.00 88.19 104 ILE A C 1
ATOM 878 O O . ILE A 1 104 ? 18.359 4.934 6.124 1.00 88.19 104 ILE A O 1
ATOM 882 N N . LYS A 1 105 ? 18.514 6.819 7.342 1.00 82.06 105 LYS A N 1
ATOM 883 C CA . LYS A 1 105 ? 17.513 6.433 8.339 1.00 82.06 105 LYS A CA 1
ATOM 884 C C . LYS A 1 105 ? 16.126 6.883 7.896 1.00 82.06 105 LYS A C 1
ATOM 886 O O . LYS A 1 105 ? 15.965 8.008 7.431 1.00 82.06 105 LYS A O 1
ATOM 891 N N . TYR A 1 106 ? 15.138 6.028 8.118 1.00 77.50 106 TYR A N 1
ATOM 892 C CA . TYR A 1 106 ? 13.721 6.314 7.917 1.00 77.50 106 TYR A CA 1
ATOM 893 C C . TYR A 1 106 ? 12.922 5.734 9.085 1.00 77.50 106 TYR A C 1
ATOM 895 O O . TYR A 1 106 ? 13.338 4.740 9.683 1.00 77.50 106 TYR A O 1
ATOM 903 N N . ASN A 1 107 ? 11.807 6.377 9.430 1.00 64.81 107 ASN A N 1
ATOM 904 C CA . ASN A 1 107 ? 11.033 6.020 10.621 1.00 64.81 107 ASN A CA 1
ATOM 905 C C . ASN A 1 107 ? 9.766 5.230 10.294 1.00 64.81 107 ASN A C 1
ATOM 907 O O . ASN A 1 107 ? 9.426 4.323 11.046 1.00 64.81 107 ASN A O 1
ATOM 911 N N . ASN A 1 108 ? 9.083 5.563 9.195 1.00 64.94 108 ASN A N 1
ATOM 912 C CA . ASN A 1 108 ? 7.759 5.017 8.911 1.00 64.94 108 ASN A CA 1
ATOM 913 C C . ASN A 1 108 ? 7.783 4.132 7.668 1.00 64.94 108 ASN A C 1
ATOM 915 O O . ASN A 1 108 ? 7.892 2.911 7.760 1.00 64.94 108 ASN A O 1
ATOM 919 N N . SER A 1 109 ? 7.687 4.746 6.492 1.00 72.12 109 SER A N 1
ATOM 920 C CA . SER A 1 109 ? 7.487 4.017 5.248 1.00 72.12 109 SER A CA 1
ATOM 921 C C . SER A 1 109 ? 8.366 4.592 4.157 1.00 72.12 109 SER A C 1
ATOM 923 O O . SER A 1 109 ? 8.519 5.806 4.017 1.00 72.12 109 SER A O 1
ATOM 925 N N . PHE A 1 110 ? 8.924 3.695 3.362 1.00 82.31 110 PHE A N 1
ATOM 926 C CA . PHE A 1 110 ? 9.555 4.054 2.114 1.00 82.31 110 PHE A CA 1
ATOM 927 C C . PHE A 1 110 ? 8.959 3.199 1.009 1.00 82.31 110 PHE A C 1
ATOM 929 O O . PHE A 1 110 ? 8.451 2.093 1.248 1.00 82.31 110 PHE A O 1
ATOM 936 N N . TYR A 1 111 ? 9.099 3.699 -0.207 1.00 86.06 111 TYR A N 1
ATOM 937 C CA . TYR A 1 111 ? 9.074 2.850 -1.375 1.00 86.06 111 TYR A CA 1
ATOM 938 C C . TYR A 1 111 ? 10.247 3.185 -2.289 1.00 86.06 111 TYR A C 1
ATOM 940 O O . TYR A 1 111 ? 10.691 4.328 -2.409 1.00 86.06 111 TYR A O 1
ATOM 948 N N . MET A 1 112 ? 10.775 2.147 -2.911 1.00 87.69 112 MET A N 1
ATOM 949 C CA . MET A 1 112 ? 11.834 2.212 -3.898 1.00 87.69 112 MET A CA 1
ATOM 950 C C . MET A 1 112 ? 11.301 1.674 -5.211 1.00 87.69 112 MET A C 1
ATOM 952 O O . MET A 1 112 ? 10.471 0.765 -5.220 1.00 87.69 112 MET A O 1
ATOM 956 N N . TYR A 1 113 ? 11.751 2.246 -6.320 1.00 88.06 113 TYR A N 1
ATOM 957 C CA . TYR A 1 113 ? 11.248 1.849 -7.617 1.00 88.06 113 TYR A CA 1
ATOM 958 C C . TYR A 1 113 ? 12.247 1.986 -8.759 1.00 88.06 113 TYR A C 1
ATOM 960 O O . TYR A 1 113 ? 13.152 2.823 -8.758 1.00 88.06 113 TYR A O 1
ATOM 968 N N . GLU A 1 114 ? 12.022 1.159 -9.772 1.00 87.12 114 GLU A N 1
ATOM 969 C CA . GLU A 1 114 ? 12.614 1.269 -11.101 1.00 87.12 114 GLU A CA 1
ATOM 970 C C . GLU A 1 114 ? 11.482 1.457 -12.117 1.00 87.12 114 GLU A C 1
ATOM 972 O O . GLU A 1 114 ? 10.451 0.795 -12.011 1.00 87.12 114 GLU A O 1
ATOM 977 N N . GLY A 1 115 ? 11.665 2.354 -13.089 1.00 79.62 115 GLY A N 1
ATOM 978 C CA . GLY A 1 115 ? 10.638 2.721 -14.070 1.00 79.62 115 GLY A CA 1
ATOM 979 C C . GLY A 1 115 ? 10.008 4.092 -13.803 1.00 79.62 115 GLY A C 1
ATOM 980 O O . GLY A 1 115 ? 10.497 4.878 -12.989 1.00 79.62 115 GLY A O 1
ATOM 981 N N . SER A 1 116 ? 8.942 4.407 -14.538 1.00 71.31 116 SER A N 1
ATOM 982 C CA . SER A 1 116 ? 8.242 5.695 -14.458 1.00 71.31 116 SER A CA 1
ATOM 983 C C . SER A 1 116 ? 7.089 5.642 -13.456 1.00 71.31 116 SER A C 1
ATOM 985 O O . SER A 1 116 ? 5.937 5.522 -13.856 1.00 71.31 116 SER A O 1
ATOM 987 N N . ILE A 1 117 ? 7.407 5.749 -12.166 1.00 76.31 117 ILE A N 1
ATOM 988 C CA . ILE A 1 117 ? 6.416 5.957 -11.101 1.00 76.31 117 ILE A CA 1
ATOM 989 C C . ILE A 1 117 ? 6.467 7.422 -10.685 1.00 76.31 117 ILE A C 1
ATOM 991 O O . ILE A 1 117 ? 7.555 7.972 -10.509 1.00 76.31 117 ILE A O 1
ATOM 995 N N . SER A 1 118 ? 5.305 8.049 -10.507 1.00 71.81 118 SER A N 1
ATOM 996 C CA . SER A 1 118 ? 5.237 9.351 -9.844 1.00 71.81 118 SER A CA 1
ATOM 997 C C . SER A 1 118 ? 4.688 9.189 -8.430 1.00 71.81 118 SER A C 1
ATOM 999 O O . SER A 1 118 ? 3.596 8.665 -8.206 1.00 71.81 118 SER A O 1
ATOM 1001 N N . GLY A 1 119 ? 5.514 9.593 -7.469 1.00 70.06 119 GLY A N 1
ATOM 1002 C CA . GLY A 1 119 ? 5.157 9.630 -6.063 1.00 70.06 119 GLY A CA 1
ATOM 1003 C C . GLY A 1 119 ? 4.201 10.764 -5.754 1.00 70.06 119 GLY A C 1
ATOM 1004 O O . GLY A 1 119 ? 4.385 11.870 -6.262 1.00 70.06 119 GLY A O 1
ATOM 1005 N N . ILE A 1 120 ? 3.215 10.510 -4.895 1.00 75.06 120 ILE A N 1
ATOM 1006 C CA . ILE A 1 120 ? 2.270 11.535 -4.459 1.00 75.06 120 ILE A CA 1
ATOM 1007 C C . ILE A 1 120 ? 2.386 11.689 -2.954 1.00 75.06 120 ILE A C 1
ATOM 1009 O O . ILE A 1 120 ? 2.344 10.712 -2.205 1.00 75.06 120 ILE A O 1
ATOM 1013 N N . LEU A 1 121 ? 2.542 12.936 -2.511 1.00 71.25 121 LEU A N 1
ATOM 1014 C CA . LEU A 1 121 ? 2.462 13.250 -1.096 1.00 71.25 121 LEU A CA 1
ATOM 1015 C C . LEU A 1 121 ? 1.040 12.945 -0.620 1.00 71.25 121 LEU A C 1
ATOM 1017 O O . LEU A 1 121 ? 0.077 13.544 -1.096 1.00 71.25 121 LEU A O 1
ATOM 1021 N N . LEU A 1 122 ? 0.925 12.004 0.309 1.00 77.81 122 LEU A N 1
ATOM 1022 C CA . LEU A 1 122 ? -0.334 11.705 0.968 1.00 77.81 122 LEU A CA 1
ATOM 1023 C C . LEU A 1 122 ? -0.650 12.773 2.005 1.00 77.81 122 LEU A C 1
ATOM 1025 O O . LEU A 1 122 ? 0.125 12.975 2.939 1.00 77.81 122 LEU A O 1
ATOM 1029 N N . ASP A 1 123 ? -1.824 13.380 1.873 1.00 82.19 123 ASP A N 1
ATOM 1030 C CA . ASP A 1 123 ? -2.409 14.189 2.932 1.00 82.19 123 ASP A CA 1
ATOM 1031 C C . ASP A 1 123 ? -3.452 13.363 3.693 1.00 82.19 123 ASP A C 1
ATOM 1033 O O . ASP A 1 123 ? -4.446 12.890 3.127 1.00 82.19 123 ASP A O 1
ATOM 1037 N N . LYS A 1 124 ? -3.178 13.140 4.977 1.00 87.69 124 LYS A N 1
ATOM 1038 C CA . LYS A 1 124 ? -3.990 12.315 5.871 1.00 87.69 124 LYS A CA 1
ATOM 1039 C C . LYS A 1 124 ? -4.769 13.227 6.797 1.00 87.69 124 LYS A C 1
ATOM 1041 O O . LYS A 1 124 ? -4.190 14.005 7.548 1.00 87.69 124 LYS A O 1
ATOM 1046 N N . ASN A 1 125 ? -6.083 13.087 6.764 1.00 92.12 125 ASN A N 1
ATOM 1047 C CA . ASN A 1 125 ? -7.004 13.889 7.550 1.00 92.12 125 ASN A CA 1
ATOM 1048 C C . ASN A 1 125 ? -7.649 13.037 8.643 1.00 92.12 125 ASN A C 1
ATOM 1050 O O . ASN A 1 125 ? -7.884 11.843 8.453 1.00 92.12 125 ASN A O 1
ATOM 1054 N N . GLU A 1 126 ? -7.970 13.651 9.779 1.00 91.75 126 GLU A N 1
ATOM 1055 C CA . GLU A 1 126 ? -8.800 13.001 10.793 1.00 91.75 126 GLU A CA 1
ATOM 1056 C C . GLU A 1 126 ? -10.218 12.758 10.254 1.00 91.75 126 GLU A C 1
ATOM 1058 O O . GLU A 1 126 ? -10.735 13.521 9.432 1.00 91.75 126 GLU A O 1
ATOM 1063 N N . VAL A 1 127 ? -10.853 11.685 10.726 1.00 96.12 127 VAL A N 1
ATOM 1064 C CA . VAL A 1 127 ? -12.243 11.355 10.387 1.00 96.12 127 VAL A CA 1
ATOM 1065 C C . VAL A 1 127 ? -13.151 11.876 11.490 1.00 96.12 127 VAL A C 1
ATOM 1067 O O . VAL A 1 127 ? -12.980 11.532 12.659 1.00 96.12 127 VAL A O 1
ATOM 1070 N N . SER A 1 128 ? -14.137 12.695 11.132 1.00 96.44 128 SER A N 1
ATOM 1071 C CA . SER A 1 128 ? -15.082 13.233 12.108 1.00 96.44 128 SER A CA 1
ATOM 1072 C C . SER A 1 128 ? -16.054 12.166 12.624 1.00 96.44 128 SER A C 1
ATOM 1074 O O . SER A 1 128 ? -16.358 11.175 11.955 1.00 96.44 128 SER A O 1
ATOM 1076 N N . THR A 1 129 ? -16.634 12.404 13.803 1.00 96.06 129 THR A N 1
ATOM 1077 C CA . THR A 1 129 ? -17.667 11.530 14.381 1.00 96.06 129 THR A CA 1
ATOM 1078 C C . THR A 1 129 ? -18.860 11.331 13.440 1.00 96.06 129 THR A C 1
ATOM 1080 O O . THR A 1 129 ? -19.357 10.213 13.318 1.00 96.06 129 THR A O 1
ATOM 1083 N N . LEU A 1 130 ? -19.288 12.383 12.729 1.00 97.06 130 LEU A N 1
ATOM 1084 C CA . LEU A 1 130 ? -20.396 12.316 11.768 1.00 97.06 130 LEU A CA 1
ATOM 1085 C C . LEU A 1 130 ? -20.071 11.403 10.574 1.00 97.06 130 LEU A C 1
ATOM 1087 O O . LEU A 1 130 ? -20.925 10.644 10.108 1.00 97.06 130 LEU A O 1
ATOM 1091 N N . GLU A 1 131 ? -18.834 11.451 10.079 1.00 97.31 131 GLU A N 1
ATOM 1092 C CA . GLU A 1 131 ? -18.375 10.562 9.009 1.00 97.31 131 GLU A CA 1
ATOM 1093 C C . GLU A 1 131 ? -18.320 9.109 9.487 1.00 97.31 131 GLU A C 1
ATOM 1095 O O . GLU A 1 131 ? -18.827 8.221 8.799 1.00 97.31 131 GLU A O 1
ATOM 1100 N N . LEU A 1 132 ? -17.798 8.857 10.693 1.00 97.62 132 LEU A N 1
ATOM 1101 C CA . LEU A 1 132 ? -17.786 7.518 11.292 1.00 97.62 132 LEU A CA 1
ATOM 1102 C C . LEU A 1 132 ? -19.206 6.956 11.464 1.00 97.62 132 LEU A C 1
ATOM 1104 O O . LEU A 1 132 ? -19.449 5.788 11.149 1.00 97.62 132 LEU A O 1
ATOM 1108 N N . GLU A 1 133 ? -20.157 7.777 11.919 1.00 97.44 133 GLU A N 1
ATOM 1109 C CA . GLU A 1 133 ? -21.579 7.419 12.004 1.00 97.44 133 GLU A CA 1
ATOM 1110 C C . GLU A 1 133 ? -22.170 7.077 10.635 1.00 97.44 133 GLU A C 1
ATOM 1112 O O . GLU A 1 133 ? -22.873 6.070 10.490 1.00 97.44 133 GLU A O 1
ATOM 1117 N N . THR A 1 134 ? -21.849 7.880 9.620 1.00 97.38 134 THR A N 1
ATOM 1118 C CA . THR A 1 134 ? -22.314 7.682 8.243 1.00 97.38 134 THR A CA 1
ATOM 1119 C C . THR A 1 134 ? -21.789 6.370 7.670 1.00 97.38 134 THR A C 1
ATOM 1121 O O . THR A 1 134 ? -22.582 5.550 7.199 1.00 97.38 134 THR A O 1
ATOM 1124 N N . ILE A 1 135 ? -20.479 6.127 7.774 1.00 97.25 135 ILE A N 1
ATOM 1125 C CA . ILE A 1 135 ? -19.824 4.890 7.330 1.00 97.25 135 ILE A CA 1
ATOM 1126 C C . ILE A 1 135 ? -20.449 3.688 8.040 1.00 97.25 135 ILE A C 1
ATOM 1128 O O . ILE A 1 135 ? -20.892 2.737 7.388 1.00 97.25 135 ILE A O 1
ATOM 1132 N N . LYS A 1 136 ? -20.546 3.747 9.375 1.00 97.12 136 LYS A N 1
ATOM 1133 C CA . LYS A 1 136 ? -21.141 2.686 10.191 1.00 97.12 136 LYS A CA 1
ATOM 1134 C C . LYS A 1 136 ? -22.572 2.372 9.753 1.00 97.12 136 LYS A C 1
ATOM 1136 O O . LYS A 1 136 ? -22.909 1.199 9.599 1.00 97.12 136 LYS A O 1
ATOM 1141 N N . SER A 1 137 ? -23.398 3.395 9.540 1.00 97.19 137 SER A N 1
ATOM 1142 C CA . SER A 1 137 ? -24.802 3.253 9.139 1.00 97.19 137 SER A CA 1
ATOM 1143 C C . SER A 1 137 ? -24.946 2.670 7.729 1.00 97.19 137 SER A C 1
ATOM 1145 O O . SER A 1 137 ? -25.623 1.656 7.537 1.00 97.19 137 SER A O 1
ATOM 1147 N N . LYS A 1 138 ? -24.250 3.253 6.743 1.00 97.31 138 LYS A N 1
ATOM 1148 C CA . LYS A 1 138 ? -24.320 2.850 5.327 1.00 97.31 138 LYS A CA 1
ATOM 1149 C C . LYS A 1 138 ? -23.821 1.421 5.105 1.00 97.31 138 LYS A C 1
ATOM 1151 O O . LYS A 1 138 ? -24.408 0.693 4.307 1.00 97.31 138 LYS A O 1
ATOM 1156 N N . LEU A 1 139 ? -22.780 1.009 5.831 1.00 97.25 139 LEU A N 1
ATOM 1157 C CA . LEU A 1 139 ? -22.174 -0.323 5.722 1.00 97.25 139 LEU A CA 1
ATOM 1158 C C . LEU A 1 139 ? -22.687 -1.332 6.762 1.00 97.25 139 LEU A C 1
ATOM 1160 O O . LEU A 1 139 ? -22.300 -2.498 6.715 1.00 97.25 139 LEU A O 1
ATOM 1164 N N . LYS A 1 140 ? -23.567 -0.912 7.683 1.00 96.31 140 LYS A N 1
ATOM 1165 C CA . LYS A 1 140 ? -24.112 -1.737 8.778 1.00 96.31 140 LYS A CA 1
ATOM 1166 C C . LYS A 1 140 ? -23.019 -2.381 9.648 1.00 96.31 140 LYS A C 1
ATOM 1168 O O . LYS A 1 140 ? -23.099 -3.563 9.989 1.00 96.31 140 LYS A O 1
ATOM 1173 N N . LEU A 1 141 ? -21.991 -1.607 9.997 1.00 95.12 141 LEU A N 1
ATOM 1174 C CA . LEU A 1 141 ? -20.867 -2.073 10.818 1.00 95.12 141 LEU A CA 1
ATOM 1175 C C . LEU A 1 141 ? -21.253 -2.162 12.301 1.00 95.12 141 LEU A C 1
ATOM 1177 O O . LEU A 1 141 ? -22.075 -1.390 12.799 1.00 95.12 141 LEU A O 1
ATOM 1181 N N . LYS A 1 142 ? -20.649 -3.113 13.020 1.00 91.12 142 LYS A N 1
ATOM 1182 C CA . LYS A 1 142 ? -21.056 -3.473 14.391 1.00 91.12 142 LYS A CA 1
ATOM 1183 C C . LYS A 1 142 ? -20.334 -2.702 15.499 1.00 91.12 142 LYS A C 1
ATOM 1185 O O . LYS A 1 142 ? -20.750 -2.786 16.650 1.00 91.12 142 LYS A O 1
ATOM 1190 N N . PHE A 1 143 ? -19.271 -1.966 15.179 1.00 92.12 143 PHE A N 1
ATOM 1191 C CA . PHE A 1 143 ? -18.460 -1.285 16.189 1.00 92.12 143 PHE A CA 1
ATOM 1192 C C . PHE A 1 143 ? -19.206 -0.132 16.872 1.00 92.12 143 PHE A C 1
ATOM 1194 O O . PHE A 1 143 ? -20.100 0.486 16.289 1.00 92.12 143 PHE A O 1
ATOM 1201 N N . SER A 1 144 ? -18.825 0.197 18.105 1.00 92.38 144 SER A N 1
ATOM 1202 C CA . SER A 1 144 ? -19.274 1.415 18.791 1.00 92.38 144 SER A CA 1
ATOM 1203 C C . SER A 1 144 ? -18.262 2.542 18.597 1.00 92.38 144 SER A C 1
ATOM 1205 O O . SER A 1 144 ? -17.062 2.295 18.605 1.00 92.38 144 SER A O 1
ATOM 1207 N N . LEU A 1 145 ? -18.725 3.786 18.429 1.00 93.81 145 LEU A N 1
ATOM 1208 C CA . LEU A 1 145 ? -17.839 4.930 18.151 1.00 93.81 145 LEU A CA 1
ATOM 1209 C C . LEU A 1 145 ? -16.798 5.144 19.258 1.00 93.81 145 LEU A C 1
ATOM 1211 O O . LEU A 1 145 ? -15.653 5.456 18.970 1.00 93.81 145 LEU A O 1
ATOM 1215 N N . ASN A 1 146 ? -17.172 4.897 20.516 1.00 93.69 146 ASN A N 1
ATOM 1216 C CA . ASN A 1 146 ? -16.267 4.972 21.666 1.00 93.69 146 ASN A CA 1
ATOM 1217 C C . ASN A 1 146 ? -15.186 3.873 21.693 1.00 93.69 146 ASN A C 1
ATOM 1219 O O . ASN A 1 146 ? -14.317 3.914 22.557 1.00 93.69 146 ASN A O 1
ATOM 1223 N N . GLN A 1 147 ? -15.256 2.883 20.799 1.00 94.38 147 GLN A N 1
ATOM 1224 C CA . GLN A 1 147 ? -14.234 1.849 20.631 1.00 94.38 147 GLN A CA 1
ATOM 1225 C C . GLN A 1 147 ? -13.237 2.199 19.521 1.00 94.38 147 GLN A C 1
ATOM 1227 O O . GLN A 1 147 ? -12.252 1.483 19.375 1.00 94.38 147 GLN A O 1
ATOM 1232 N N . VAL A 1 148 ? -13.484 3.248 18.724 1.00 96.12 148 VAL A N 1
ATOM 1233 C CA . VAL A 1 148 ? -12.545 3.713 17.695 1.00 96.12 148 VAL A CA 1
ATOM 1234 C C . VAL A 1 148 ? -11.343 4.332 18.396 1.00 96.12 148 VAL A C 1
ATOM 1236 O O . VAL A 1 148 ? -11.486 5.282 19.162 1.00 96.12 148 VAL A O 1
ATOM 1239 N N . THR A 1 149 ? -10.163 3.773 18.152 1.00 94.62 149 THR A N 1
ATOM 1240 C CA . THR A 1 149 ? -8.900 4.249 18.733 1.00 94.62 149 THR A CA 1
ATOM 1241 C C . THR A 1 149 ? -8.067 5.024 17.726 1.00 94.62 149 THR A C 1
ATOM 1243 O O . THR A 1 149 ? -7.221 5.824 18.117 1.00 94.62 149 THR A O 1
ATOM 1246 N N . TYR A 1 150 ? -8.307 4.799 16.436 1.00 95.12 150 TYR A N 1
ATOM 1247 C CA . TYR A 1 150 ? -7.616 5.478 15.358 1.00 95.12 150 TYR A CA 1
ATOM 1248 C C . TYR A 1 150 ? -8.504 5.552 14.119 1.00 95.12 150 TYR A C 1
ATOM 1250 O O . TYR A 1 150 ? -9.173 4.584 13.750 1.00 95.12 150 TYR A O 1
ATOM 1258 N N . SER A 1 151 ? -8.479 6.698 13.450 1.00 96.44 151 SER A N 1
ATOM 1259 C CA . SER A 1 151 ? -9.137 6.868 12.164 1.00 96.44 151 SER A CA 1
ATOM 1260 C C . SER A 1 151 ? -8.447 7.933 11.330 1.00 96.44 151 SER A C 1
ATOM 1262 O O . SER A 1 151 ? -8.177 9.024 11.829 1.00 96.44 151 SER A O 1
ATOM 1264 N N . GLU A 1 152 ? -8.240 7.638 10.055 1.00 95.94 152 GLU A N 1
ATOM 1265 C CA . GLU A 1 152 ? -7.714 8.578 9.069 1.00 95.94 152 GLU A CA 1
ATOM 1266 C C . GLU A 1 152 ? -8.506 8.486 7.765 1.00 95.94 152 GLU A C 1
ATOM 1268 O O . GLU A 1 152 ? -9.113 7.453 7.462 1.00 95.94 152 GLU A O 1
ATOM 1273 N N . LYS A 1 153 ? -8.465 9.553 6.971 1.00 95.69 153 LYS A N 1
ATOM 1274 C CA . LYS A 1 153 ? -8.909 9.544 5.583 1.00 95.69 153 LYS A CA 1
ATOM 1275 C C . LYS A 1 153 ? -7.897 10.191 4.654 1.00 95.69 153 LYS A C 1
ATOM 1277 O O . LYS A 1 153 ? -7.227 11.159 5.011 1.00 95.69 153 LYS A O 1
ATOM 1282 N N . VAL A 1 154 ? -7.853 9.676 3.437 1.00 94.56 154 VAL A N 1
ATOM 1283 C CA . VAL A 1 154 ? -7.146 10.261 2.300 1.00 94.56 154 VAL A CA 1
ATOM 1284 C C . VAL A 1 154 ? -8.187 10.699 1.284 1.00 94.56 154 VAL A C 1
ATOM 1286 O O . VAL A 1 154 ? -9.114 9.943 0.990 1.00 94.56 154 VAL A O 1
ATOM 1289 N N . MET A 1 155 ? -8.028 11.913 0.762 1.00 94.06 155 MET A N 1
ATOM 1290 C CA . MET A 1 155 ? -8.911 12.499 -0.246 1.00 94.06 155 MET A CA 1
ATOM 1291 C C . MET A 1 155 ? -8.114 12.732 -1.528 1.00 94.06 155 MET A C 1
ATOM 1293 O O . MET A 1 155 ? -7.132 13.475 -1.513 1.00 94.06 155 MET A O 1
ATOM 1297 N N . MET A 1 156 ? -8.497 12.075 -2.619 1.00 92.31 156 MET A N 1
ATOM 1298 C CA . MET A 1 156 ? -7.765 12.133 -3.886 1.00 92.31 156 MET A CA 1
ATOM 1299 C C . MET A 1 156 ? -8.687 11.782 -5.055 1.00 92.31 156 MET A C 1
ATOM 1301 O O . MET A 1 156 ? -9.635 11.029 -4.875 1.00 92.31 156 MET A O 1
ATOM 1305 N N . ASP A 1 157 ? -8.392 12.312 -6.240 1.00 92.56 157 ASP A N 1
ATOM 1306 C CA . ASP A 1 157 ? -8.967 11.833 -7.504 1.00 92.56 157 ASP A CA 1
ATOM 1307 C C . ASP A 1 157 ? -8.229 10.549 -7.910 1.00 92.56 157 ASP A C 1
ATOM 1309 O O . ASP A 1 157 ? -7.146 10.595 -8.502 1.00 92.56 157 ASP A O 1
ATOM 1313 N N . PHE A 1 158 ? -8.750 9.399 -7.478 1.00 92.62 158 PHE A N 1
ATOM 1314 C CA . PHE A 1 158 ? -8.089 8.111 -7.672 1.00 92.62 158 PHE A CA 1
ATOM 1315 C C . PHE A 1 158 ? -8.316 7.540 -9.074 1.00 92.62 158 PHE A C 1
ATOM 1317 O O . PHE A 1 158 ? -7.464 6.790 -9.560 1.00 92.62 158 PHE A O 1
ATOM 1324 N N . ASP A 1 159 ? -9.441 7.838 -9.732 1.00 92.25 159 ASP A N 1
ATOM 1325 C CA . ASP A 1 159 ? -9.745 7.305 -11.068 1.00 92.25 159 ASP A CA 1
ATOM 1326 C C . ASP A 1 159 ? -9.569 8.292 -12.229 1.00 92.25 159 ASP A C 1
ATOM 1328 O O . ASP A 1 159 ? -9.783 7.896 -13.385 1.00 92.25 159 ASP A O 1
ATOM 1332 N N . ALA A 1 160 ? -9.054 9.487 -11.930 1.00 91.38 160 ALA A N 1
ATOM 1333 C CA . ALA A 1 160 ? -8.750 10.564 -12.865 1.00 91.38 160 ALA A CA 1
ATOM 1334 C C . ALA A 1 160 ? -9.999 11.134 -13.562 1.00 91.38 160 ALA A C 1
ATOM 1336 O O . ALA A 1 160 ? -9.940 11.515 -14.738 1.00 91.38 160 ALA A O 1
ATOM 1337 N N . ASP A 1 161 ? -11.135 11.173 -12.857 1.00 92.12 161 ASP A N 1
ATOM 1338 C CA . ASP A 1 161 ? -12.399 11.737 -13.347 1.00 92.12 161 ASP A CA 1
ATOM 1339 C C . ASP A 1 161 ? -12.668 13.178 -12.865 1.00 92.12 161 ASP A C 1
ATOM 1341 O O . ASP A 1 161 ? -13.702 13.763 -13.201 1.00 92.12 161 ASP A O 1
ATOM 1345 N N . SER A 1 162 ? -11.694 13.787 -12.174 1.00 91.06 162 SER A N 1
ATOM 1346 C CA . SER A 1 162 ? -11.750 15.119 -11.551 1.00 91.06 162 SER A CA 1
ATOM 1347 C C . SER A 1 162 ? -12.684 15.244 -10.345 1.00 91.06 162 SER A C 1
ATOM 1349 O O . SER A 1 162 ? -12.794 16.344 -9.792 1.00 91.06 162 SER A O 1
ATOM 1351 N N . ASN A 1 163 ? -13.330 14.164 -9.898 1.00 92.31 163 ASN A N 1
ATOM 1352 C CA . ASN A 1 163 ? -14.029 14.136 -8.620 1.00 92.31 163 ASN A CA 1
ATOM 1353 C C . ASN A 1 163 ? -13.102 13.595 -7.534 1.00 92.31 163 ASN A C 1
ATOM 1355 O O . ASN A 1 163 ? -12.318 12.679 -7.745 1.00 92.31 163 ASN A O 1
ATOM 1359 N N . ILE A 1 164 ? -13.206 14.168 -6.340 1.00 92.88 164 ILE A N 1
ATOM 1360 C CA . ILE A 1 164 ? -12.444 13.687 -5.192 1.00 92.88 164 ILE A CA 1
ATOM 1361 C C . ILE A 1 164 ? -13.175 12.501 -4.578 1.00 92.88 164 ILE A C 1
ATOM 1363 O O . ILE A 1 164 ? -14.356 12.599 -4.234 1.00 92.88 164 ILE A O 1
ATOM 1367 N N . GLU A 1 165 ? -12.455 11.404 -4.387 1.00 94.56 165 GLU A N 1
ATOM 1368 C CA . GLU A 1 165 ? -12.910 10.277 -3.592 1.00 94.56 165 GLU A CA 1
ATOM 1369 C C . GLU A 1 165 ? -12.175 10.182 -2.265 1.00 94.56 165 GLU A C 1
ATOM 1371 O O . GLU A 1 165 ? -11.111 10.769 -2.057 1.00 94.56 165 GLU A O 1
ATOM 1376 N N . GLU A 1 166 ? -12.764 9.417 -1.351 1.00 95.56 166 GLU A N 1
ATOM 1377 C CA . GLU A 1 166 ? -12.264 9.294 0.009 1.00 95.56 166 GLU A CA 1
ATOM 1378 C C . GLU A 1 166 ? -11.986 7.828 0.330 1.00 95.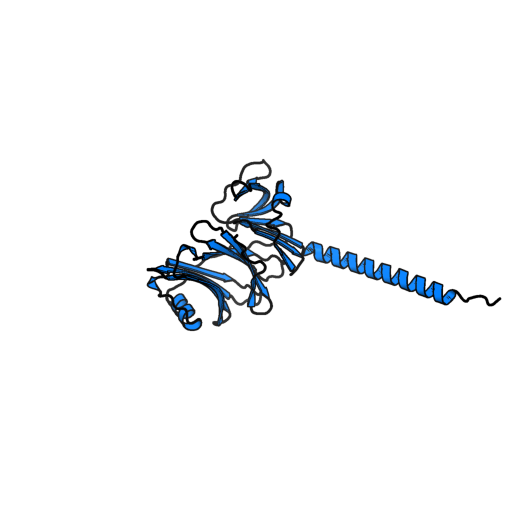56 166 GLU A C 1
ATOM 1380 O O . GLU A 1 166 ? -12.816 6.944 0.091 1.00 95.56 166 GLU A O 1
ATOM 1385 N N . VAL A 1 167 ? -10.812 7.569 0.897 1.00 96.69 167 VAL A N 1
ATOM 1386 C CA . VAL A 1 167 ? -10.448 6.263 1.447 1.00 96.69 167 VAL A CA 1
ATOM 1387 C C . VAL A 1 167 ? -10.199 6.436 2.937 1.00 96.69 167 VAL A C 1
ATOM 1389 O O . VAL A 1 167 ? -9.352 7.228 3.339 1.00 96.69 167 VAL A O 1
ATOM 1392 N N . TYR A 1 168 ? -10.937 5.693 3.753 1.00 96.88 168 TYR A N 1
ATOM 1393 C CA . TYR A 1 168 ? -10.900 5.761 5.209 1.00 96.88 168 TYR A CA 1
ATOM 1394 C C . TYR A 1 168 ? -10.229 4.519 5.779 1.00 96.88 168 TYR A C 1
ATOM 1396 O O . TYR A 1 168 ? -10.600 3.406 5.403 1.00 96.88 168 TYR A O 1
ATOM 1404 N N . SER A 1 169 ? -9.328 4.700 6.742 1.00 96.88 169 SER A N 1
ATOM 1405 C CA . SER A 1 169 ? -8.933 3.639 7.665 1.00 96.88 169 SER A CA 1
ATOM 1406 C C . SER A 1 169 ? -9.569 3.891 9.027 1.00 96.88 169 SER A C 1
ATOM 1408 O O . SER A 1 169 ? -9.466 4.990 9.570 1.00 96.88 169 SER A O 1
ATOM 1410 N N . VAL A 1 170 ? -10.251 2.884 9.572 1.00 97.31 170 VAL A N 1
ATOM 1411 C CA . VAL A 1 170 ? -10.918 2.951 10.879 1.00 97.31 170 VAL A CA 1
ATOM 1412 C C . VAL A 1 170 ? -10.504 1.737 11.697 1.00 97.31 170 VAL A C 1
ATOM 1414 O O . VAL A 1 170 ? -10.799 0.601 11.321 1.00 97.31 170 VAL A O 1
ATOM 1417 N N . ILE A 1 171 ? -9.834 1.979 12.821 1.00 96.19 171 ILE A N 1
ATOM 1418 C CA . ILE A 1 171 ? -9.294 0.958 13.717 1.00 96.19 171 ILE A CA 1
ATOM 1419 C C . ILE A 1 171 ? -9.847 1.183 15.123 1.00 96.19 171 ILE A C 1
ATOM 1421 O O . ILE A 1 171 ? -9.974 2.313 15.604 1.00 96.19 171 ILE A O 1
ATOM 1425 N N . GLY A 1 172 ? -10.162 0.093 15.808 1.00 95.12 172 GLY A N 1
ATOM 1426 C CA . GLY A 1 172 ? -10.573 0.164 17.194 1.00 95.12 172 GLY A CA 1
ATOM 1427 C C . GLY A 1 172 ? -10.699 -1.188 17.863 1.00 95.12 172 GLY A C 1
ATOM 1428 O O . GLY A 1 172 ? -10.512 -2.243 17.256 1.00 95.12 172 GLY A O 1
ATOM 1429 N N . GLY A 1 173 ? -11.040 -1.147 19.142 1.00 92.00 173 GLY A N 1
ATOM 1430 C CA . GLY A 1 173 ? -11.352 -2.343 19.900 1.00 92.00 173 GLY A CA 1
ATOM 1431 C C . GLY A 1 173 ? -11.499 -2.097 21.393 1.00 92.00 173 GLY A C 1
ATOM 1432 O O . GLY A 1 173 ? -10.937 -1.157 21.950 1.00 92.00 173 GLY A O 1
ATOM 1433 N N . ALA A 1 174 ? -12.280 -2.956 22.044 1.00 86.38 174 ALA A N 1
ATOM 1434 C CA . ALA A 1 174 ? -12.421 -3.017 23.495 1.00 86.38 174 ALA A CA 1
ATOM 1435 C C . ALA A 1 174 ? -13.000 -4.374 23.919 1.00 86.38 174 ALA A C 1
ATOM 1437 O O . ALA A 1 174 ? -13.820 -4.934 23.196 1.00 86.38 174 ALA A O 1
ATOM 1438 N N . LEU A 1 175 ? -12.639 -4.850 25.121 1.00 74.69 175 LEU A N 1
ATOM 1439 C CA . LEU A 1 175 ? -13.341 -5.923 25.852 1.00 74.69 175 LEU A CA 1
ATOM 1440 C C . LEU A 1 175 ? -13.737 -7.136 24.977 1.00 74.69 175 LEU A C 1
ATOM 1442 O O . LEU A 1 175 ? -14.886 -7.573 25.013 1.00 74.69 175 LEU A O 1
ATOM 1446 N N . ASN A 1 176 ? -12.785 -7.688 24.214 1.00 84.12 176 ASN A N 1
ATOM 1447 C CA . ASN A 1 176 ? -12.959 -8.856 23.331 1.00 84.12 176 ASN A CA 1
ATOM 1448 C C . ASN A 1 176 ? -13.679 -8.590 21.999 1.00 84.12 176 ASN A C 1
ATOM 1450 O O . ASN A 1 176 ? -14.337 -9.483 21.473 1.00 84.12 176 ASN A O 1
ATOM 1454 N N . TYR A 1 177 ? -13.571 -7.382 21.451 1.00 92.69 177 TYR A N 1
ATOM 1455 C CA . TYR A 1 177 ? -13.919 -7.097 20.060 1.00 92.69 177 TYR A CA 1
ATOM 1456 C C . TYR A 1 177 ? -12.938 -6.078 19.485 1.00 92.69 177 TYR A C 1
ATOM 1458 O O . TYR A 1 177 ? -12.821 -4.970 20.009 1.00 92.69 177 TYR A O 1
ATOM 1466 N N . TYR A 1 178 ? -12.256 -6.453 18.410 1.00 94.31 178 TYR A N 1
ATOM 1467 C CA . TYR A 1 178 ? -11.252 -5.675 17.695 1.00 94.31 178 TYR A CA 1
ATOM 1468 C C . TYR A 1 178 ? -11.659 -5.569 16.234 1.00 94.31 178 TYR A C 1
ATOM 1470 O O . TYR A 1 178 ? -12.161 -6.532 15.649 1.00 94.31 178 TYR A O 1
ATOM 1478 N N . PHE A 1 179 ? -11.463 -4.400 15.637 1.00 95.75 179 PHE A N 1
ATOM 1479 C CA . PHE A 1 179 ? -11.852 -4.164 14.259 1.00 95.75 179 PHE A CA 1
ATOM 1480 C C . PHE A 1 179 ? -10.885 -3.247 13.517 1.00 95.75 179 PHE A C 1
ATOM 1482 O O . PHE A 1 179 ? -10.313 -2.311 14.074 1.00 95.75 179 PHE A O 1
ATOM 1489 N N . SER A 1 180 ? -10.740 -3.521 12.225 1.00 96.50 180 SER A N 1
ATOM 1490 C CA . SER A 1 180 ? -10.038 -2.678 11.269 1.00 96.50 180 SER A CA 1
ATOM 1491 C C . SER A 1 180 ? -10.792 -2.712 9.947 1.00 96.50 180 SER A C 1
ATOM 1493 O O . SER A 1 180 ? -11.097 -3.788 9.422 1.00 96.50 180 SER A O 1
ATOM 1495 N N . TYR A 1 181 ? -11.116 -1.533 9.425 1.00 97.31 181 TYR A N 1
ATOM 1496 C CA . TYR A 1 181 ? -11.784 -1.374 8.142 1.00 97.31 181 TYR A CA 1
ATOM 1497 C C . TYR A 1 181 ? -10.997 -0.424 7.254 1.00 97.31 181 TYR A C 1
ATOM 1499 O O . TYR A 1 181 ? -10.586 0.646 7.700 1.00 97.31 181 TYR A O 1
ATOM 1507 N N . LEU A 1 182 ? -10.892 -0.791 5.980 1.00 97.50 182 LEU A N 1
ATOM 1508 C CA . LEU A 1 182 ? -10.552 0.121 4.898 1.00 97.50 182 LEU A CA 1
ATOM 1509 C C . LEU A 1 182 ? -11.806 0.328 4.057 1.00 97.50 182 LEU A C 1
ATOM 1511 O O . LEU A 1 182 ? -12.367 -0.638 3.526 1.00 97.50 182 LEU A O 1
ATOM 1515 N N . VAL A 1 183 ? -12.256 1.570 3.945 1.00 97.19 183 VAL A N 1
ATOM 1516 C CA . VAL A 1 183 ? -13.510 1.917 3.274 1.00 97.19 183 VAL A CA 1
ATOM 1517 C C . VAL A 1 183 ? -13.236 2.902 2.154 1.00 97.19 183 VAL A C 1
ATOM 1519 O O . VAL A 1 183 ? -12.558 3.895 2.362 1.00 97.19 183 VAL A O 1
ATOM 1522 N N . TYR A 1 184 ? -13.810 2.650 0.984 1.00 96.31 184 TYR A N 1
ATOM 1523 C CA . TYR A 1 184 ? -13.798 3.561 -0.153 1.00 96.31 184 TYR A CA 1
ATOM 1524 C C . TYR A 1 184 ? -15.163 4.221 -0.322 1.00 96.31 184 TYR A C 1
ATOM 1526 O O . TYR A 1 184 ? -16.181 3.525 -0.336 1.00 96.31 184 TYR A O 1
ATOM 1534 N N . ASN A 1 185 ? -15.182 5.540 -0.474 1.00 94.81 185 ASN A N 1
ATOM 1535 C CA . ASN A 1 185 ? -16.360 6.335 -0.791 1.00 94.81 185 ASN A CA 1
ATOM 1536 C C . ASN A 1 185 ? -16.210 6.958 -2.180 1.00 94.81 185 ASN A C 1
ATOM 1538 O O . ASN A 1 185 ? -15.282 7.728 -2.414 1.00 94.81 185 ASN A O 1
ATOM 1542 N N . LYS A 1 186 ? -17.167 6.668 -3.064 1.00 91.94 186 LYS A N 1
ATOM 1543 C CA . LYS A 1 186 ? -17.351 7.373 -4.336 1.00 91.94 186 LYS A CA 1
ATOM 1544 C C . LYS A 1 186 ? -18.796 7.830 -4.443 1.00 91.94 186 LYS A C 1
ATOM 1546 O O . LYS A 1 186 ? -19.695 6.988 -4.479 1.00 91.94 186 LYS A O 1
ATOM 1551 N N . GLU A 1 187 ? -19.011 9.143 -4.506 1.00 90.19 187 GLU A N 1
ATOM 1552 C CA . GLU A 1 187 ? -20.345 9.751 -4.648 1.00 90.19 187 GLU A CA 1
ATOM 1553 C C . GLU A 1 187 ? -21.353 9.226 -3.600 1.00 90.19 187 GLU A C 1
ATOM 1555 O O . GLU A 1 187 ? -22.429 8.728 -3.940 1.00 90.19 187 GLU A O 1
ATOM 1560 N N . GLU A 1 188 ? -20.976 9.258 -2.317 1.00 90.38 188 GLU A N 1
ATOM 1561 C CA . GLU A 1 188 ? -21.770 8.764 -1.173 1.00 90.38 188 GLU A CA 1
ATOM 1562 C C . GLU A 1 188 ? -22.086 7.254 -1.185 1.00 90.38 188 GLU A C 1
ATOM 1564 O O . GLU A 1 188 ? -22.911 6.759 -0.396 1.00 90.38 188 GLU A O 1
ATOM 1569 N N . LYS A 1 189 ? -21.439 6.490 -2.071 1.00 93.12 189 LYS A N 1
ATOM 1570 C CA . LYS A 1 189 ? -21.496 5.027 -2.088 1.00 93.12 189 LYS A CA 1
ATOM 1571 C C . LYS A 1 189 ? -20.239 4.481 -1.435 1.00 93.12 189 LYS A C 1
ATOM 1573 O O . LYS A 1 189 ? -19.133 4.670 -1.935 1.00 93.12 189 LYS A O 1
ATOM 1578 N N . TYR A 1 190 ? -20.448 3.755 -0.344 1.00 95.56 190 TYR A N 1
ATOM 1579 C CA . TYR A 1 190 ? -19.387 3.198 0.481 1.00 95.56 190 TYR A CA 1
ATOM 1580 C C . TYR A 1 190 ? -19.150 1.725 0.150 1.00 95.56 190 TYR A C 1
ATOM 1582 O O . TYR A 1 190 ? -20.096 0.945 0.008 1.00 95.56 190 TYR A O 1
ATOM 1590 N N . TYR A 1 191 ? -17.881 1.337 0.083 1.00 95.31 191 TYR A N 1
ATOM 1591 C CA . TYR A 1 191 ? -17.434 -0.019 -0.211 1.00 95.31 191 TYR A CA 1
ATOM 1592 C C . TYR A 1 191 ? -16.356 -0.431 0.784 1.00 95.31 191 TYR A C 1
ATOM 1594 O O . TYR A 1 191 ? -15.416 0.318 1.030 1.00 95.31 191 TYR A O 1
ATOM 1602 N N . ILE A 1 192 ? -16.467 -1.636 1.335 1.00 95.75 192 ILE A N 1
ATOM 1603 C CA . ILE A 1 192 ? -15.415 -2.211 2.176 1.00 95.75 192 ILE A CA 1
ATOM 1604 C C . ILE A 1 192 ? -14.349 -2.798 1.253 1.00 95.75 192 ILE A C 1
ATOM 1606 O O . ILE A 1 192 ? -14.657 -3.674 0.444 1.00 95.75 192 ILE A O 1
ATOM 1610 N N . LEU A 1 193 ? -13.116 -2.312 1.378 1.00 95.56 193 LEU A N 1
ATOM 1611 C CA . LEU A 1 193 ? -11.948 -2.846 0.676 1.00 95.56 193 LEU A CA 1
ATOM 1612 C C . LEU A 1 193 ? -11.214 -3.883 1.525 1.00 95.56 193 LEU A C 1
ATOM 1614 O O . LEU A 1 193 ? -10.778 -4.907 1.012 1.00 95.56 193 LEU A O 1
ATOM 1618 N N . TYR A 1 194 ? -11.134 -3.629 2.831 1.00 95.19 194 TYR A N 1
ATOM 1619 C CA . TYR A 1 194 ? -10.522 -4.514 3.811 1.00 95.19 194 TYR A CA 1
ATOM 1620 C C . TYR A 1 194 ? -11.361 -4.557 5.083 1.00 95.19 194 TYR A C 1
ATOM 1622 O O . TYR A 1 194 ? -11.954 -3.550 5.484 1.00 95.19 194 TYR A O 1
ATOM 1630 N N . LYS A 1 195 ? -11.399 -5.731 5.713 1.00 94.69 195 LYS A N 1
ATOM 1631 C CA . LYS A 1 195 ? -12.143 -5.977 6.941 1.00 94.69 195 LYS A CA 1
ATOM 1632 C C . LYS A 1 195 ? -11.449 -7.034 7.793 1.00 94.69 195 LYS A C 1
ATOM 1634 O O . LYS A 1 195 ? -11.307 -8.169 7.352 1.00 94.69 195 LYS A O 1
ATOM 1639 N N . SER A 1 196 ? -11.151 -6.673 9.036 1.00 93.62 196 SER A N 1
ATOM 1640 C CA . SER A 1 196 ? -10.806 -7.590 10.123 1.00 93.62 196 SER A CA 1
ATOM 1641 C C . SER A 1 196 ? -11.749 -7.317 11.293 1.00 93.62 196 SER A C 1
ATOM 1643 O O . SER A 1 196 ? -11.856 -6.175 11.733 1.00 93.62 196 SER A O 1
ATOM 1645 N N . GLU A 1 197 ? -12.450 -8.339 11.782 1.00 94.38 197 GLU A N 1
ATOM 1646 C CA . GLU A 1 197 ? -13.317 -8.288 12.969 1.00 94.38 197 GLU A CA 1
ATOM 1647 C C . GLU A 1 197 ? -13.019 -9.527 13.810 1.00 94.38 197 GLU A C 1
ATOM 1649 O O . GLU A 1 197 ? -13.365 -10.634 13.408 1.00 94.38 197 GLU A O 1
ATOM 1654 N N . GLU A 1 198 ? -12.392 -9.346 14.967 1.00 93.31 198 GLU A N 1
ATOM 1655 C CA . GLU A 1 198 ? -11.913 -10.457 15.788 1.00 93.31 198 GLU A CA 1
ATOM 1656 C C . GLU A 1 198 ? -12.275 -10.254 17.253 1.00 93.31 198 GLU A C 1
ATOM 1658 O O . GLU A 1 198 ? -12.251 -9.138 17.766 1.00 93.31 198 GLU A O 1
ATOM 1663 N N . ASN A 1 199 ? -12.584 -11.343 17.954 1.00 92.31 199 ASN A N 1
ATOM 1664 C CA . ASN A 1 199 ? -12.757 -11.302 19.411 1.00 92.31 199 ASN A CA 1
ATOM 1665 C C . ASN A 1 199 ? -11.455 -11.614 20.160 1.00 92.31 199 ASN A C 1
ATOM 1667 O O . ASN A 1 199 ? -11.333 -11.333 21.351 1.00 92.31 199 ASN A O 1
ATOM 1671 N N . ASP A 1 200 ? -10.500 -12.210 19.451 1.00 88.44 200 ASP A N 1
ATOM 1672 C CA . ASP A 1 200 ? -9.185 -12.593 19.936 1.00 88.44 200 ASP A CA 1
ATOM 1673 C C . ASP A 1 200 ? -8.149 -11.660 19.313 1.00 88.44 200 ASP A C 1
ATOM 1675 O O . ASP A 1 200 ? -7.984 -11.626 18.092 1.00 88.44 200 ASP A O 1
ATOM 1679 N N . ILE A 1 201 ? -7.463 -10.892 20.159 1.00 86.62 201 ILE A N 1
ATOM 1680 C CA . ILE A 1 201 ? -6.488 -9.904 19.704 1.00 86.62 201 ILE A CA 1
ATOM 1681 C C . ILE A 1 201 ? -5.337 -10.556 18.930 1.00 86.62 201 ILE A C 1
ATOM 1683 O O . ILE A 1 201 ? -4.823 -9.947 18.006 1.00 86.62 201 ILE A O 1
ATOM 1687 N N . THR A 1 202 ? -4.999 -11.817 19.211 1.00 85.75 202 THR A N 1
ATOM 1688 C CA . THR A 1 202 ? -3.897 -12.532 18.538 1.00 85.75 202 THR A CA 1
ATOM 1689 C C . THR A 1 202 ? -4.177 -12.854 17.070 1.00 85.75 202 THR A C 1
ATOM 1691 O O . THR A 1 202 ? -3.263 -13.136 16.303 1.00 85.75 202 THR A O 1
ATOM 1694 N N . LYS A 1 203 ? -5.445 -12.782 16.653 1.00 86.38 203 LYS A N 1
ATOM 1695 C CA . LYS A 1 203 ? -5.875 -12.956 15.256 1.00 86.38 203 LYS A CA 1
ATOM 1696 C C . LYS A 1 203 ? -6.150 -11.626 14.567 1.00 86.38 203 LYS A C 1
ATOM 1698 O O . LYS A 1 203 ? -6.401 -11.587 13.364 1.00 86.38 203 LYS A O 1
ATOM 1703 N N . PHE A 1 204 ? -6.134 -10.542 15.335 1.00 89.56 204 PHE A N 1
ATOM 1704 C CA . PHE A 1 204 ? -6.462 -9.222 14.851 1.00 89.56 204 PHE A CA 1
ATOM 1705 C C . PHE A 1 204 ? -5.343 -8.673 13.967 1.00 89.56 204 PHE A C 1
ATOM 1707 O O . PHE A 1 204 ? -4.155 -8.756 14.284 1.00 89.56 204 PHE A O 1
ATOM 1714 N N . SER A 1 205 ? -5.754 -8.062 12.863 1.00 90.94 205 SER A N 1
ATOM 1715 C CA . SER A 1 205 ? -4.877 -7.328 11.963 1.00 90.94 205 SER A CA 1
ATOM 1716 C C . SER A 1 205 ? -5.447 -5.941 11.712 1.00 90.94 205 SER A C 1
ATOM 1718 O O . SER A 1 205 ? -6.643 -5.767 11.457 1.00 90.94 205 SER A O 1
ATOM 1720 N N . ALA A 1 206 ? -4.573 -4.947 11.798 1.00 91.69 206 ALA A N 1
ATOM 1721 C CA . ALA A 1 206 ? -4.902 -3.548 11.604 1.00 91.69 206 ALA A CA 1
ATOM 1722 C C . ALA A 1 206 ? -4.083 -2.990 10.452 1.00 91.69 206 ALA A C 1
ATOM 1724 O O . ALA A 1 206 ? -2.925 -3.364 10.290 1.00 91.69 206 ALA A O 1
ATOM 1725 N N . GLY A 1 207 ? -4.659 -2.079 9.673 1.00 91.31 207 GLY A N 1
ATOM 1726 C CA . GLY A 1 207 ? -3.900 -1.446 8.607 1.00 91.31 207 GLY A CA 1
ATOM 1727 C C . GLY A 1 207 ? -4.165 0.033 8.408 1.00 91.31 207 GLY A C 1
ATOM 1728 O O . GLY A 1 207 ? -5.233 0.552 8.735 1.00 91.31 207 GLY A O 1
ATOM 1729 N N . THR A 1 208 ? -3.180 0.715 7.836 1.00 90.81 208 THR A N 1
ATOM 1730 C CA . THR A 1 208 ? -3.205 2.152 7.540 1.00 90.81 208 THR A CA 1
ATOM 1731 C C . THR A 1 208 ? -2.766 2.407 6.103 1.00 90.81 208 THR A C 1
ATOM 1733 O O . THR A 1 208 ? -2.095 1.580 5.480 1.00 90.81 208 THR A O 1
ATOM 1736 N N . ILE A 1 209 ? -3.177 3.538 5.536 1.00 90.12 209 ILE A N 1
ATOM 1737 C CA . ILE A 1 209 ? -2.798 3.904 4.168 1.00 90.12 209 ILE A CA 1
ATOM 1738 C C . ILE A 1 209 ? -1.381 4.468 4.239 1.00 90.12 209 ILE A C 1
ATOM 1740 O O . ILE A 1 209 ? -1.171 5.493 4.876 1.00 90.12 209 ILE A O 1
ATOM 1744 N N . SER A 1 210 ? -0.387 3.819 3.640 1.00 85.50 210 SER A N 1
ATOM 1745 C CA . SER A 1 210 ? 1.012 4.237 3.804 1.00 85.50 210 SER A CA 1
ATOM 1746 C C . SER A 1 210 ? 1.468 5.212 2.724 1.00 85.50 210 SER A C 1
ATOM 1748 O O . SER A 1 210 ? 2.130 6.195 3.043 1.00 85.50 210 SER A O 1
ATOM 1750 N N . ASN A 1 211 ? 1.111 4.960 1.461 1.00 84.69 211 ASN A N 1
ATOM 1751 C CA . ASN A 1 211 ? 1.552 5.740 0.297 1.00 84.69 211 ASN A CA 1
ATOM 1752 C C . ASN A 1 211 ? 0.481 5.772 -0.803 1.00 84.69 211 ASN A C 1
ATOM 1754 O O . ASN A 1 211 ? -0.314 4.840 -0.913 1.00 84.69 211 ASN A O 1
ATOM 1758 N N . ALA A 1 212 ? 0.486 6.825 -1.623 1.00 87.62 212 ALA A N 1
ATOM 1759 C CA . ALA A 1 212 ? -0.264 6.912 -2.874 1.00 87.62 212 ALA A CA 1
ATOM 1760 C C . ALA A 1 212 ? 0.704 7.166 -4.029 1.00 87.62 212 ALA A C 1
ATOM 1762 O O . ALA A 1 212 ? 1.685 7.902 -3.893 1.00 87.62 212 ALA A O 1
ATOM 1763 N N . LEU A 1 213 ? 0.446 6.510 -5.152 1.00 87.38 213 LEU A N 1
ATOM 1764 C CA . LEU A 1 213 ? 1.353 6.423 -6.286 1.00 87.38 213 LEU A CA 1
ATOM 1765 C C . LEU A 1 213 ? 0.546 6.491 -7.576 1.00 87.38 213 LEU A C 1
ATOM 1767 O O . LEU A 1 213 ? -0.599 6.060 -7.615 1.00 87.38 213 LEU A O 1
ATOM 1771 N N . ASP A 1 214 ? 1.162 6.976 -8.642 1.00 85.81 214 ASP A N 1
ATOM 1772 C CA . ASP A 1 214 ? 0.697 6.728 -10.005 1.00 85.81 214 ASP A CA 1
ATOM 1773 C C . ASP A 1 214 ? 1.771 5.897 -10.696 1.00 85.81 214 ASP A C 1
ATOM 1775 O O . ASP A 1 214 ? 2.823 6.413 -11.104 1.00 85.81 214 ASP A O 1
ATOM 1779 N N . ILE A 1 215 ? 1.546 4.583 -10.711 1.00 79.81 215 ILE A N 1
ATOM 1780 C CA . ILE A 1 215 ? 2.545 3.611 -11.171 1.00 79.81 215 ILE A CA 1
ATOM 1781 C C . ILE A 1 215 ? 2.520 3.424 -12.694 1.00 79.81 215 ILE A C 1
ATOM 1783 O O . ILE A 1 215 ? 3.440 2.831 -13.259 1.00 79.81 215 ILE A O 1
ATOM 1787 N N . PHE A 1 216 ? 1.485 3.937 -13.367 1.00 75.19 216 PHE A N 1
ATOM 1788 C CA . PHE A 1 216 ? 1.310 3.845 -14.821 1.00 75.19 216 PHE A CA 1
ATOM 1789 C C . PHE A 1 216 ? 1.520 5.167 -15.556 1.00 75.19 216 PHE A C 1
ATOM 1791 O O . PHE A 1 216 ? 1.587 5.170 -16.791 1.00 75.19 216 PHE A O 1
ATOM 1798 N N . ASN A 1 217 ? 1.648 6.265 -14.812 1.00 76.38 217 ASN A N 1
ATOM 1799 C CA . ASN A 1 217 ? 1.653 7.630 -15.316 1.00 76.38 217 ASN A CA 1
ATOM 1800 C C . ASN A 1 217 ? 0.453 7.897 -16.245 1.00 76.38 217 ASN A C 1
ATOM 1802 O O . ASN A 1 217 ? 0.595 8.514 -17.305 1.00 76.38 217 ASN A O 1
ATOM 1806 N N . ASP A 1 218 ? -0.713 7.355 -15.882 1.00 80.06 218 ASP A N 1
ATOM 1807 C CA . ASP A 1 218 ? -1.972 7.503 -16.621 1.00 80.06 218 ASP A CA 1
ATOM 1808 C C . ASP A 1 218 ? -2.972 8.428 -15.908 1.00 80.06 218 ASP A C 1
ATOM 1810 O O . ASP A 1 218 ? -4.081 8.640 -16.401 1.00 80.06 218 ASP A O 1
ATOM 1814 N N . GLY A 1 219 ? -2.556 9.014 -14.780 1.00 84.94 219 GLY A N 1
ATOM 1815 C CA . GLY A 1 219 ? -3.362 9.890 -13.944 1.00 84.94 219 GLY A CA 1
ATOM 1816 C C . GLY A 1 219 ? -4.107 9.145 -12.842 1.00 84.94 219 GLY A C 1
ATOM 1817 O O . GLY A 1 219 ? -4.433 9.777 -11.838 1.00 84.94 219 GLY A O 1
ATOM 1818 N N . LYS A 1 220 ? -4.335 7.833 -12.979 1.00 89.38 220 LYS A N 1
ATOM 1819 C CA . LYS A 1 220 ? -5.028 7.033 -11.965 1.00 89.38 220 LYS A CA 1
ATOM 1820 C C . LYS A 1 220 ? -4.081 6.687 -10.842 1.00 89.38 220 LYS A C 1
ATOM 1822 O O . LYS A 1 220 ? -2.894 6.452 -11.056 1.00 89.38 220 LYS A O 1
ATOM 1827 N N . LYS A 1 221 ? -4.611 6.719 -9.626 1.00 90.69 221 LYS A N 1
ATOM 1828 C CA . LYS A 1 221 ? -3.807 6.613 -8.418 1.00 90.69 221 LYS A CA 1
ATOM 1829 C C . LYS A 1 221 ? -4.047 5.269 -7.762 1.00 90.69 221 LYS A C 1
ATOM 1831 O O . LYS A 1 221 ? -5.177 4.849 -7.508 1.00 90.69 221 LYS A O 1
ATOM 1836 N N . GLU A 1 222 ? -2.955 4.593 -7.473 1.00 91.00 222 GLU A N 1
ATOM 1837 C CA . GLU A 1 222 ? -2.907 3.462 -6.575 1.00 91.00 222 GLU A CA 1
ATOM 1838 C C . GLU A 1 222 ? -2.548 3.923 -5.169 1.00 91.00 222 GLU A C 1
ATOM 1840 O O . GLU A 1 222 ? -1.976 4.994 -4.954 1.00 91.00 222 GLU A O 1
ATOM 1845 N N . PHE A 1 223 ? -2.852 3.083 -4.188 1.00 91.25 223 PHE A N 1
ATOM 1846 C CA . PHE A 1 223 ? -2.378 3.297 -2.832 1.00 91.25 223 PHE A CA 1
ATOM 1847 C C . PHE A 1 223 ? -1.906 1.996 -2.204 1.00 91.25 223 PHE A C 1
ATOM 1849 O O . PHE A 1 223 ? -2.379 0.906 -2.528 1.00 91.25 223 PHE A O 1
ATOM 1856 N N . ILE A 1 224 ? -0.956 2.126 -1.290 1.00 89.88 224 ILE A N 1
ATOM 1857 C CA . ILE A 1 224 ? -0.424 1.027 -0.501 1.00 89.88 224 ILE A CA 1
ATOM 1858 C C . ILE A 1 224 ? -1.122 1.046 0.854 1.00 89.88 224 ILE A C 1
ATOM 1860 O O . ILE A 1 224 ? -1.133 2.060 1.552 1.00 89.88 224 ILE A O 1
ATOM 1864 N N . TYR A 1 225 ? -1.700 -0.088 1.223 1.00 92.06 225 TYR A N 1
ATOM 1865 C CA . TYR A 1 225 ? -2.263 -0.340 2.538 1.00 92.06 225 TYR A CA 1
ATOM 1866 C C . TYR A 1 225 ? -1.305 -1.236 3.319 1.00 92.06 225 TYR A C 1
ATOM 1868 O O . TYR A 1 225 ? -1.073 -2.386 2.940 1.00 92.06 225 TYR A O 1
ATOM 1876 N N . HIS A 1 226 ? -0.725 -0.693 4.382 1.00 90.00 226 HIS A N 1
ATOM 1877 C CA . HIS A 1 226 ? 0.141 -1.427 5.297 1.00 90.00 226 HIS A CA 1
ATOM 1878 C C . HIS A 1 226 ? -0.729 -2.145 6.319 1.00 90.00 226 HIS A C 1
ATOM 1880 O O . HIS A 1 226 ? -1.562 -1.500 6.947 1.00 90.00 226 HIS A O 1
ATOM 1886 N N . ILE A 1 227 ? -0.556 -3.457 6.466 1.00 90.56 227 ILE A N 1
ATOM 1887 C CA . ILE A 1 227 ? -1.280 -4.291 7.428 1.00 90.56 227 ILE A CA 1
ATOM 1888 C C . ILE A 1 227 ? -0.265 -4.885 8.403 1.00 90.56 227 ILE A C 1
ATOM 1890 O O . ILE A 1 227 ? 0.687 -5.547 7.981 1.00 90.56 227 ILE A O 1
ATOM 1894 N N . SER A 1 228 ? -0.513 -4.704 9.695 1.00 88.56 228 SER A N 1
ATOM 1895 C CA . SER A 1 228 ? 0.238 -5.313 10.790 1.00 88.56 228 SER A CA 1
ATOM 1896 C C . SER A 1 228 ? -0.658 -6.278 11.563 1.00 88.56 228 SER A C 1
ATOM 1898 O O . SER A 1 228 ? -1.826 -5.987 11.841 1.00 88.56 228 SER A O 1
ATOM 1900 N N . TYR A 1 229 ? -0.101 -7.431 11.922 1.00 85.94 229 TYR A N 1
ATOM 1901 C CA . TYR A 1 229 ? -0.762 -8.447 12.738 1.00 85.94 229 TYR A CA 1
ATOM 1902 C C . TYR A 1 229 ? -0.310 -8.314 14.192 1.00 85.94 229 TYR A C 1
ATOM 1904 O O . TYR A 1 229 ? 0.840 -7.960 14.463 1.00 85.94 229 TYR A O 1
ATOM 1912 N N . TYR A 1 230 ? -1.211 -8.590 15.133 1.00 72.56 230 TYR A N 1
ATOM 1913 C CA . TYR A 1 230 ? -0.851 -8.656 16.548 1.00 72.56 230 TYR A CA 1
ATOM 1914 C C . TYR A 1 230 ? 0.202 -9.760 16.793 1.00 72.56 230 TYR A C 1
ATOM 1916 O O . TYR A 1 230 ? 0.212 -10.768 16.091 1.00 72.56 230 TYR A O 1
ATOM 1924 N N . ASP A 1 231 ? 1.097 -9.556 17.766 1.00 63.59 231 ASP A N 1
ATOM 1925 C CA . ASP A 1 231 ? 2.203 -10.464 18.139 1.00 63.59 231 ASP A CA 1
ATOM 1926 C C . ASP A 1 231 ? 3.302 -10.714 17.079 1.00 63.59 231 ASP A C 1
ATOM 1928 O O . ASP A 1 231 ? 3.903 -11.786 17.044 1.00 63.59 231 ASP A O 1
ATOM 1932 N N . GLU A 1 232 ? 3.616 -9.730 16.225 1.00 56.25 232 GLU A N 1
ATOM 1933 C CA . GLU A 1 232 ? 4.733 -9.796 15.253 1.00 56.25 232 GLU A CA 1
ATOM 1934 C C . GLU A 1 232 ? 4.678 -10.995 14.278 1.00 56.25 232 GLU A C 1
ATOM 1936 O O . GLU A 1 232 ? 5.680 -11.303 13.625 1.00 56.25 232 GLU A O 1
ATOM 1941 N N . ILE 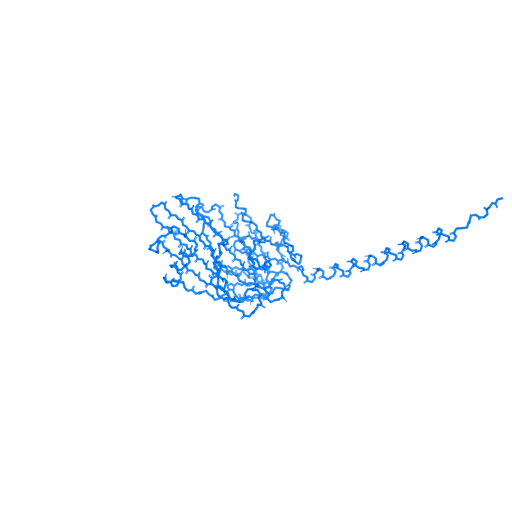A 1 233 ? 3.509 -11.645 14.119 1.00 64.25 233 ILE A N 1
ATOM 1942 C CA . ILE A 1 233 ? 3.271 -12.710 13.119 1.00 64.25 233 ILE A CA 1
ATOM 1943 C C . ILE A 1 233 ? 3.788 -12.244 11.750 1.00 64.25 233 ILE A C 1
ATOM 1945 O O . ILE A 1 233 ? 4.434 -12.986 11.012 1.00 64.25 233 ILE A O 1
ATOM 1949 N N . GLY A 1 234 ? 3.592 -10.959 11.470 1.00 75.25 234 GLY A N 1
ATOM 1950 C CA . GLY A 1 234 ? 4.341 -10.216 10.481 1.00 75.25 234 GLY A CA 1
ATOM 1951 C C . GLY A 1 234 ? 3.601 -8.954 10.090 1.00 75.25 23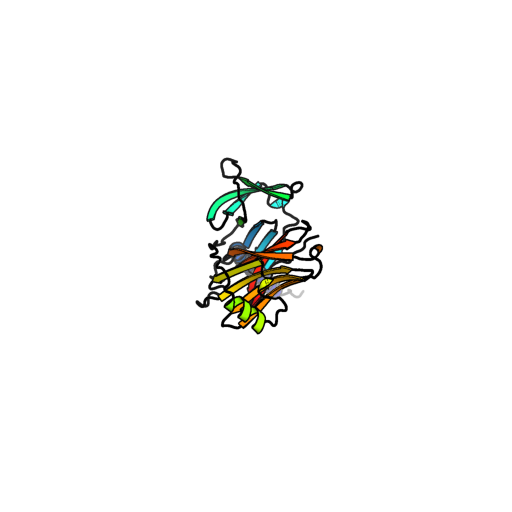4 GLY A C 1
ATOM 1952 O O . GLY A 1 234 ? 2.586 -8.578 10.676 1.00 75.25 234 GLY A O 1
ATOM 1953 N N . GLU A 1 235 ? 4.117 -8.309 9.061 1.00 83.88 235 GLU A N 1
ATOM 1954 C CA . GLU A 1 235 ? 3.476 -7.171 8.432 1.00 83.88 235 GLU A CA 1
ATOM 1955 C C . GLU A 1 235 ? 3.577 -7.333 6.918 1.00 83.88 235 GLU A C 1
ATOM 1957 O O . GLU A 1 235 ? 4.490 -7.993 6.411 1.00 83.88 235 GLU A O 1
ATOM 1962 N N . CYS A 1 236 ? 2.656 -6.725 6.185 1.00 84.94 236 CYS A N 1
ATOM 1963 C CA . CYS A 1 236 ? 2.657 -6.764 4.731 1.00 84.94 236 CYS A CA 1
ATOM 1964 C C . CYS A 1 236 ? 2.135 -5.452 4.152 1.00 84.94 236 CYS A C 1
ATOM 1966 O O . CYS A 1 236 ? 1.451 -4.676 4.820 1.00 84.94 236 CYS A O 1
ATOM 1968 N N . ASN A 1 237 ? 2.428 -5.228 2.877 1.00 88.19 237 ASN A N 1
ATOM 1969 C CA . ASN A 1 237 ? 1.832 -4.153 2.106 1.00 88.19 237 ASN A CA 1
ATOM 1970 C C . ASN A 1 237 ? 0.944 -4.723 1.010 1.00 88.19 237 ASN A C 1
ATOM 1972 O O . ASN A 1 237 ? 1.352 -5.613 0.265 1.00 88.19 237 ASN A O 1
ATOM 1976 N N . VAL A 1 238 ? -0.256 -4.169 0.879 1.00 90.62 238 VAL A N 1
ATOM 1977 C CA . VAL A 1 238 ? -1.185 -4.485 -0.203 1.00 90.62 238 VAL A CA 1
ATOM 1978 C C . VAL A 1 238 ? -1.346 -3.256 -1.080 1.00 90.62 238 VAL A C 1
ATOM 1980 O O . VAL A 1 238 ? -1.791 -2.208 -0.618 1.00 90.62 238 VAL A O 1
ATOM 1983 N N . LEU A 1 239 ? -0.998 -3.383 -2.355 1.00 90.75 239 LEU A N 1
ATOM 1984 C CA . LEU A 1 239 ? -1.236 -2.351 -3.353 1.00 90.75 239 LEU A CA 1
ATOM 1985 C C . LEU A 1 239 ? -2.674 -2.477 -3.874 1.00 90.75 239 LEU A C 1
ATOM 1987 O O . LEU A 1 239 ? -3.068 -3.524 -4.392 1.00 90.75 239 LEU A O 1
ATOM 1991 N N . TYR A 1 240 ? -3.454 -1.409 -3.756 1.00 92.62 240 TYR A N 1
ATOM 1992 C CA . TYR A 1 240 ? -4.808 -1.303 -4.291 1.00 92.62 240 TYR A CA 1
ATOM 1993 C C . TYR A 1 240 ? -4.823 -0.421 -5.534 1.00 92.62 240 TYR A C 1
ATOM 1995 O O . TYR A 1 240 ? -4.209 0.643 -5.561 1.00 92.62 240 TYR A O 1
ATOM 2003 N N . ARG A 1 241 ? -5.583 -0.845 -6.548 1.00 90.00 241 ARG A N 1
ATOM 2004 C CA . ARG A 1 241 ? -5.783 -0.091 -7.792 1.00 90.00 241 ARG A CA 1
ATOM 2005 C C . ARG A 1 241 ? -7.230 -0.071 -8.240 1.00 90.00 241 ARG A C 1
ATOM 2007 O O . ARG A 1 241 ? -7.974 -1.011 -7.959 1.00 90.00 241 ARG A O 1
ATOM 2014 N N . ILE A 1 242 ? -7.604 0.915 -9.045 1.00 89.44 242 ILE A N 1
ATOM 2015 C CA . ILE A 1 242 ? -8.936 0.961 -9.649 1.00 89.44 242 ILE A C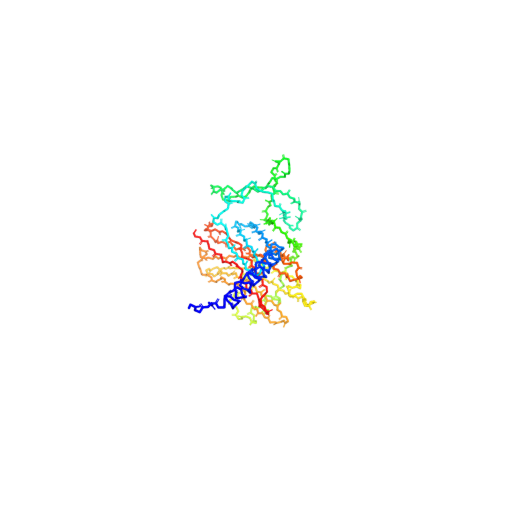A 1
ATOM 2016 C C . ILE A 1 242 ? -8.985 0.114 -10.924 1.00 89.44 242 ILE A C 1
ATOM 2018 O O . ILE A 1 242 ? -8.232 0.312 -11.876 1.00 89.44 242 ILE A O 1
ATOM 2022 N N . LYS A 1 243 ? -9.930 -0.830 -10.970 1.00 84.31 243 LYS A N 1
ATOM 2023 C CA . LYS A 1 243 ? -10.275 -1.606 -12.165 1.00 84.31 243 LYS A CA 1
ATOM 2024 C C . LYS A 1 243 ? -11.760 -1.436 -12.469 1.00 84.31 243 LYS A C 1
ATOM 2026 O O . LYS A 1 243 ? -12.631 -1.938 -11.759 1.00 84.31 243 LYS A O 1
ATOM 2031 N N . GLY A 1 244 ? -12.061 -0.722 -13.551 1.00 82.06 244 GLY A N 1
ATOM 2032 C CA . GLY A 1 244 ? -13.430 -0.302 -13.847 1.00 82.06 244 GLY A CA 1
ATOM 2033 C C . GLY A 1 244 ? -13.872 0.780 -12.863 1.00 82.06 244 GLY A C 1
ATOM 2034 O O . GLY A 1 244 ? -13.341 1.877 -12.915 1.00 82.06 244 GLY A O 1
ATOM 2035 N N . LYS A 1 245 ? -14.828 0.463 -11.979 1.00 78.75 245 LYS A N 1
ATOM 2036 C CA . LYS A 1 245 ? -15.390 1.396 -10.977 1.00 78.75 245 LYS A CA 1
ATOM 2037 C C . LYS A 1 245 ? -15.113 0.981 -9.525 1.00 78.75 245 LYS A C 1
ATOM 2039 O O . LYS A 1 245 ? -15.861 1.355 -8.626 1.00 78.75 245 LYS A O 1
ATOM 2044 N N . LYS A 1 246 ? -14.144 0.091 -9.302 1.00 85.56 246 LYS A N 1
ATOM 2045 C CA . LYS A 1 246 ? -13.865 -0.490 -7.982 1.00 85.56 246 LYS A CA 1
ATOM 2046 C C . LYS A 1 246 ? -12.373 -0.658 -7.768 1.00 85.56 246 LYS A C 1
ATOM 2048 O O . LYS A 1 246 ? -11.653 -0.983 -8.713 1.00 85.56 246 LYS A O 1
ATOM 2053 N N . PHE A 1 247 ? -11.954 -0.527 -6.517 1.00 91.56 247 PHE A N 1
ATOM 2054 C CA . PHE A 1 247 ? -10.635 -0.966 -6.100 1.00 91.56 247 PHE A CA 1
ATOM 2055 C C . PHE A 1 247 ? -10.529 -2.493 -6.107 1.00 91.56 247 PHE A C 1
ATOM 2057 O O . PHE A 1 247 ? -11.466 -3.201 -5.733 1.00 91.56 247 PHE A O 1
ATOM 2064 N N . VAL A 1 248 ? -9.373 -2.982 -6.541 1.00 89.94 248 VAL A N 1
ATOM 2065 C CA . VAL A 1 248 ? -8.945 -4.378 -6.463 1.00 89.94 248 VAL A CA 1
ATOM 2066 C C . VAL A 1 248 ? -7.529 -4.420 -5.904 1.00 89.94 248 VAL A C 1
ATOM 2068 O O . VAL A 1 248 ? -6.725 -3.528 -6.186 1.00 89.94 248 VAL A O 1
ATOM 2071 N N . ASN A 1 249 ? -7.222 -5.451 -5.126 1.00 89.56 249 ASN A N 1
ATOM 2072 C CA . ASN A 1 249 ? -5.867 -5.712 -4.671 1.00 89.56 249 ASN A CA 1
ATOM 2073 C C . ASN A 1 249 ? -5.011 -6.241 -5.832 1.00 89.56 249 ASN A C 1
ATOM 2075 O O . ASN A 1 249 ? -5.467 -7.020 -6.672 1.00 89.56 249 ASN A O 1
ATOM 2079 N N . VAL A 1 250 ? -3.774 -5.766 -5.903 1.00 86.44 250 VAL A N 1
ATOM 2080 C CA . VAL A 1 250 ? -2.781 -6.158 -6.909 1.00 86.44 250 VAL A CA 1
ATOM 2081 C C . VAL A 1 250 ? -1.971 -7.358 -6.428 1.00 86.44 250 VAL A C 1
ATOM 2083 O O . VAL A 1 250 ? -1.615 -8.221 -7.224 1.00 86.44 250 VAL A O 1
ATOM 2086 N N . ASN A 1 251 ? -1.719 -7.422 -5.125 1.00 85.44 251 ASN A N 1
ATOM 2087 C CA . ASN A 1 251 ? -1.069 -8.531 -4.448 1.00 85.44 251 ASN A CA 1
ATOM 2088 C C . ASN A 1 251 ? -1.892 -8.973 -3.230 1.00 85.44 251 ASN A C 1
ATOM 2090 O O . ASN A 1 251 ? -2.859 -8.321 -2.828 1.00 85.44 251 ASN A O 1
ATOM 2094 N N . GLU A 1 252 ? -1.518 -10.112 -2.661 1.00 81.88 252 GLU A N 1
ATOM 2095 C CA . GLU A 1 252 ? -2.138 -10.657 -1.457 1.00 81.88 252 GLU A CA 1
ATOM 2096 C C . GLU A 1 252 ? -1.155 -10.612 -0.297 1.00 81.88 252 GLU A C 1
ATOM 2098 O O . GLU A 1 252 ? 0.051 -10.795 -0.461 1.00 81.88 252 GLU A O 1
ATOM 2103 N N . CYS A 1 253 ? -1.695 -10.391 0.894 1.00 77.19 253 CYS A N 1
ATOM 2104 C CA . CYS A 1 253 ? -0.928 -10.459 2.118 1.00 77.19 253 CYS A CA 1
ATOM 2105 C C . CYS A 1 253 ? -0.736 -11.929 2.514 1.00 77.19 253 CYS A C 1
ATOM 2107 O O . CYS A 1 253 ? -1.666 -12.572 2.992 1.00 77.19 253 CYS A O 1
ATOM 2109 N N . ASN A 1 254 ? 0.466 -12.465 2.303 1.00 64.94 254 ASN A N 1
ATOM 2110 C CA . ASN A 1 254 ? 0.826 -13.829 2.690 1.00 64.94 254 ASN A CA 1
ATOM 2111 C C . ASN A 1 254 ? 1.780 -13.804 3.885 1.00 64.94 254 ASN A C 1
ATOM 2113 O O . ASN A 1 254 ? 2.976 -14.063 3.740 1.00 64.94 254 ASN A O 1
ATOM 2117 N N . VAL A 1 255 ? 1.256 -13.480 5.067 1.00 63.75 255 VAL A N 1
ATOM 2118 C CA . VAL A 1 255 ? 2.021 -13.623 6.311 1.00 63.75 255 VAL A CA 1
ATOM 2119 C C . VAL A 1 255 ? 1.979 -15.097 6.719 1.00 63.75 255 VAL A C 1
ATOM 2121 O O . VAL A 1 255 ? 0.899 -15.651 6.916 1.00 63.75 255 VAL A O 1
ATOM 2124 N N . LYS A 1 256 ? 3.145 -15.750 6.729 1.00 50.62 256 LYS A N 1
ATOM 2125 C CA . LYS A 1 256 ? 3.323 -17.160 7.105 1.00 50.62 256 LYS A CA 1
ATOM 2126 C C . LYS A 1 256 ? 3.907 -17.282 8.498 1.00 50.62 256 LYS A C 1
ATOM 2128 O O . LYS A 1 256 ? 4.891 -16.555 8.753 1.00 50.62 256 LYS A O 1
#

Radius of gyration: 24.23 Å; chains: 1; bounding box: 53×52×92 Å

Sequence (256 aa):
MEKKNNKFEVTIIFIVIVFSIIMYGLYLVVNEYYKKYAFTLITSPLTILECKKWDCTDKTSEVSKYNNKEYNTNIDGKDIGKNTMYYDSFQKRFYIFDYKDNSIKYNNSFYMYEGSISGILLDKNEVSTLELETIKSKLKLKFSLNQVTYSEKVMMDFDADSNIEEVYSVIGGALNYYFSYLVYNKEEKYYILYKSEENDITKFSAGTISNALDIFNDGKKEFIYHISYYDEIGECNVLYRIKGKKFVNVNECNVK